Protein AF-0000000083340060 (afdb_homodimer)

Organism: NCBI:txid2580412

Nearest PDB structures (foldseek):
  1vl7-assembly1_B  TM=9.306E-01  e=4.855E-12  Nostoc sp. PCC 7120 = FACHB-418
  3tgv-assembly2_D  TM=9.053E-01  e=4.317E-11  Vibrio cholerae O395
  3gas-assembly1_B  TM=8.876E-01  e=1.058E-10  Helicobacter pylori NCTC 11639
  3swj-assembly1_A  TM=7.664E-01  e=1.481E-10  Campylobacter jejuni RM1221
  5bnc-assembly1_B  TM=7.905E-01  e=1.629E-07  Mycolicibacterium smegmatis MC2 155

Structure (mmCIF, N/CA/C/O backbone):
data_AF-0000000083340060-model_v1
#
loop_
_entity.id
_entity.type
_entity.pdbx_description
1 polymer 'HugZ family protein'
#
loop_
_atom_site.group_PDB
_atom_site.id
_atom_site.type_symbol
_atom_site.label_atom_id
_atom_site.label_alt_id
_atom_site.label_comp_id
_atom_site.label_asym_id
_atom_site.label_entity_id
_atom_site.label_seq_id
_atom_site.pdbx_PDB_ins_code
_atom_site.Cartn_x
_atom_site.Cartn_y
_atom_site.Cartn_z
_atom_site.occupancy
_atom_site.B_iso_or_equiv
_atom_site.auth_seq_id
_atom_site.auth_comp_id
_atom_site.auth_asym_id
_atom_site.auth_atom_id
_atom_site.pdbx_PDB_model_num
ATOM 1 N N . MET A 1 1 ? 29.219 -4.719 14.234 1 31.02 1 MET A N 1
ATOM 2 C CA . MET A 1 1 ? 28.25 -3.66 13.953 1 31.02 1 MET A CA 1
ATOM 3 C C . MET A 1 1 ? 27.188 -3.594 15.039 1 31.02 1 MET A C 1
ATOM 5 O O . MET A 1 1 ? 26.547 -4.602 15.352 1 31.02 1 MET A O 1
ATOM 9 N N . SER A 1 2 ? 27.156 -2.951 16 1 42.16 2 SER A N 1
ATOM 10 C CA . SER A 1 2 ? 26.359 -2.951 17.234 1 42.16 2 SER A CA 1
ATOM 11 C C . SER A 1 2 ? 24.859 -3.096 16.922 1 42.16 2 SER A C 1
ATOM 13 O O . SER A 1 2 ? 24.359 -2.445 16 1 42.16 2 SER A O 1
ATOM 15 N N . GLU A 1 3 ? 24.25 -4.258 16.984 1 55.75 3 GLU A N 1
ATOM 16 C CA . GLU A 1 3 ? 22.859 -4.586 16.656 1 55.75 3 GLU A CA 1
ATOM 17 C C . GLU A 1 3 ? 21.906 -3.535 17.203 1 55.75 3 GLU A C 1
ATOM 19 O O . GLU A 1 3 ? 21.781 -3.381 18.422 1 55.75 3 GLU A O 1
ATOM 24 N N . THR A 1 4 ? 21.641 -2.348 16.547 1 71.19 4 THR A N 1
ATOM 25 C CA . THR A 1 4 ? 20.703 -1.292 16.922 1 71.19 4 THR A CA 1
ATOM 26 C C . THR A 1 4 ? 19.391 -1.883 17.391 1 71.19 4 THR A C 1
ATOM 28 O O . THR A 1 4 ? 18.875 -2.826 16.797 1 71.19 4 THR A O 1
ATOM 31 N N . ALA A 1 5 ? 19.047 -1.512 18.641 1 88.81 5 ALA A N 1
ATOM 32 C CA . ALA A 1 5 ? 17.75 -1.896 19.203 1 88.81 5 ALA A CA 1
ATOM 33 C C . ALA A 1 5 ? 16.641 -1.743 18.172 1 88.81 5 ALA A C 1
ATOM 35 O O . ALA A 1 5 ? 16.625 -0.786 17.406 1 88.81 5 ALA A O 1
ATOM 36 N N . PRO A 1 6 ? 15.867 -2.812 18.047 1 94.06 6 PRO A N 1
ATOM 37 C CA . PRO A 1 6 ? 14.773 -2.754 17.078 1 94.06 6 PRO A CA 1
ATOM 38 C C . PRO A 1 6 ? 14.016 -1.428 17.125 1 94.06 6 PRO A C 1
ATOM 40 O O . PRO A 1 6 ? 13.594 -0.918 16.078 1 94.06 6 PRO A O 1
ATOM 43 N N . GLN A 1 7 ? 13.859 -0.895 18.25 1 95.69 7 GLN A N 1
ATOM 44 C CA . GLN A 1 7 ? 13.141 0.37 18.391 1 95.69 7 GLN A CA 1
ATOM 45 C C . GLN A 1 7 ? 13.859 1.493 17.656 1 95.69 7 GLN A C 1
ATOM 47 O O . GLN A 1 7 ? 13.227 2.301 16.969 1 95.69 7 GLN A O 1
ATOM 52 N N . GLN A 1 8 ? 15.117 1.583 17.797 1 96.12 8 GLN A N 1
ATOM 53 C CA . GLN A 1 8 ? 15.906 2.607 17.109 1 96.12 8 GLN A CA 1
ATOM 54 C C . GLN A 1 8 ? 15.859 2.426 15.602 1 96.12 8 GLN A C 1
ATOM 56 O O . GLN A 1 8 ? 15.727 3.398 14.859 1 96.12 8 GLN A O 1
ATOM 61 N N . SER A 1 9 ? 16.016 1.205 15.133 1 96.56 9 SER A N 1
ATOM 62 C CA . SER A 1 9 ? 15.938 0.922 13.703 1 96.56 9 SER A CA 1
ATOM 63 C C . SER A 1 9 ? 14.57 1.3 13.133 1 96.56 9 SER A C 1
ATOM 65 O O . SER A 1 9 ? 14.477 1.804 12.016 1 96.56 9 SER A O 1
ATOM 67 N N . CYS A 1 10 ? 13.562 1.071 13.93 1 97.5 10 CYS A N 1
ATOM 68 C CA . CYS A 1 10 ? 12.203 1.435 13.531 1 97.5 10 CYS A CA 1
ATOM 69 C C . CYS A 1 10 ? 12.062 2.945 13.398 1 97.5 10 CYS A C 1
ATOM 71 O O . CYS A 1 10 ? 11.531 3.436 12.398 1 97.5 10 CYS A O 1
ATOM 73 N N . ARG A 1 11 ? 12.586 3.658 14.312 1 97.12 11 ARG A N 1
ATOM 74 C CA . ARG A 1 11 ? 12.531 5.117 14.273 1 97.12 11 ARG A CA 1
ATOM 75 C C . ARG A 1 11 ? 13.344 5.668 13.109 1 97.12 11 ARG A C 1
ATOM 77 O O . ARG A 1 11 ? 12.961 6.668 12.492 1 97.12 11 ARG A O 1
ATOM 84 N N . GLU A 1 12 ? 14.422 5.039 12.836 1 97.5 12 GLU A N 1
ATOM 85 C CA . GLU A 1 12 ? 15.258 5.457 11.711 1 97.5 12 GLU A CA 1
ATOM 86 C C . GLU A 1 12 ? 14.539 5.25 10.383 1 97.5 12 GLU A C 1
ATOM 88 O O . GLU A 1 12 ? 14.719 6.027 9.445 1 97.5 12 GLU A O 1
ATOM 93 N N . LEU A 1 13 ? 13.75 4.188 10.32 1 98.06 13 LEU A N 1
ATOM 94 C CA . LEU A 1 13 ? 12.961 3.975 9.117 1 98.06 13 LEU A CA 1
ATOM 95 C C . LEU A 1 13 ? 12.016 5.145 8.875 1 98.06 13 LEU A C 1
ATOM 97 O O . LEU A 1 13 ? 11.914 5.648 7.75 1 98.06 13 LEU A O 1
ATOM 101 N N . ILE A 1 14 ? 11.328 5.609 9.898 1 98.44 14 ILE A N 1
ATOM 102 C CA . ILE A 1 14 ? 10.422 6.746 9.773 1 98.44 14 ILE A CA 1
ATOM 103 C C . ILE A 1 14 ? 11.211 7.992 9.375 1 98.44 14 ILE A C 1
ATOM 105 O O . ILE A 1 14 ? 10.812 8.711 8.453 1 98.44 14 ILE A O 1
ATOM 109 N N . ALA A 1 15 ? 12.328 8.188 10.023 1 97.38 15 ALA A N 1
ATOM 110 C CA . ALA A 1 15 ? 13.125 9.391 9.82 1 97.38 15 ALA A CA 1
ATOM 111 C C . ALA A 1 15 ? 13.711 9.43 8.406 1 97.38 15 ALA A C 1
ATOM 113 O O . ALA A 1 15 ? 13.883 10.508 7.832 1 97.38 15 ALA A O 1
ATOM 114 N N . ASN A 1 16 ? 13.945 8.258 7.852 1 97.06 16 ASN A N 1
ATOM 115 C CA . ASN A 1 16 ? 14.648 8.195 6.574 1 97.06 16 ASN A CA 1
ATOM 116 C C . ASN A 1 16 ? 13.68 8.055 5.406 1 97.06 16 ASN A C 1
ATOM 118 O O . ASN A 1 16 ? 14.094 8.086 4.246 1 97.06 16 ASN A O 1
ATOM 122 N N . SER A 1 17 ? 12.453 7.863 5.699 1 98 17 SER A N 1
ATOM 123 C CA . SER A 1 17 ? 11.438 7.762 4.656 1 98 17 SER A CA 1
ATOM 124 C C . SER A 1 17 ? 10.836 9.125 4.34 1 98 17 SER A C 1
ATOM 126 O O . SER A 1 17 ? 10.641 9.945 5.238 1 98 17 SER A O 1
ATOM 128 N N . LYS A 1 18 ? 10.508 9.312 3.031 1 98.38 18 LYS A N 1
ATOM 129 C CA . LYS A 1 18 ? 9.922 10.586 2.619 1 98.38 18 LYS A CA 1
ATOM 130 C C . LYS A 1 18 ? 8.5 10.391 2.094 1 98.38 18 LYS A C 1
ATOM 132 O O . LYS A 1 18 ? 7.754 11.359 1.93 1 98.38 18 LYS A O 1
ATOM 137 N N . THR A 1 19 ? 8.148 9.148 1.727 1 98.69 19 THR A N 1
ATOM 138 C CA . THR A 1 19 ? 6.809 8.836 1.245 1 98.69 19 THR A CA 1
ATOM 139 C C . THR A 1 19 ? 6.223 7.652 2.016 1 98.69 19 THR A C 1
ATOM 141 O O . THR A 1 19 ? 6.957 6.891 2.648 1 98.69 19 THR A O 1
ATOM 144 N N . LEU A 1 20 ? 4.953 7.598 2.117 1 98.75 20 LEU A N 1
ATOM 145 C CA . LEU A 1 20 ? 4.242 6.445 2.666 1 98.75 20 LEU A CA 1
ATOM 146 C C . LEU A 1 20 ? 3.203 5.93 1.679 1 98.75 20 LEU A C 1
ATOM 148 O O . LEU A 1 20 ? 2.721 6.68 0.826 1 98.75 20 LEU A O 1
ATOM 152 N N . MET A 1 21 ? 2.941 4.656 1.771 1 98.25 21 MET A N 1
ATOM 153 C CA . MET A 1 21 ? 1.889 4.023 0.981 1 98.25 21 MET A CA 1
ATOM 154 C C . MET A 1 21 ? 0.584 3.959 1.768 1 98.25 21 MET A C 1
ATOM 156 O O . MET A 1 21 ? 0.595 3.732 2.979 1 98.25 21 MET A O 1
ATOM 160 N N . LEU A 1 22 ? -0.52 4.121 1.066 1 98.19 22 LEU A N 1
ATOM 161 C CA . LEU A 1 22 ? -1.84 4.207 1.682 1 98.19 22 LEU A CA 1
ATOM 162 C C . LEU A 1 22 ? -2.768 3.133 1.126 1 98.19 22 LEU A C 1
ATOM 164 O O . LEU A 1 22 ? -2.797 2.895 -0.084 1 98.19 22 LEU A O 1
ATOM 168 N N . SER A 1 23 ? -3.43 2.486 2.035 1 98.75 23 SER A N 1
ATOM 169 C CA . SER A 1 23 ? -4.582 1.665 1.676 1 98.75 23 SER A CA 1
ATOM 170 C C . SER A 1 23 ? -5.887 2.34 2.076 1 98.75 23 SER A C 1
ATOM 172 O O . SER A 1 23 ? -6.109 2.629 3.254 1 98.75 23 SER A O 1
ATOM 174 N N . THR A 1 24 ? -6.734 2.58 1.126 1 98.38 24 THR A N 1
ATOM 175 C CA . THR A 1 24 ? -8.031 3.201 1.369 1 98.38 24 THR A CA 1
ATOM 176 C C . THR A 1 24 ? -9.141 2.434 0.656 1 98.38 24 THR A C 1
ATOM 178 O O . THR A 1 24 ? -8.867 1.568 -0.179 1 98.38 24 THR A O 1
ATOM 181 N N . LEU A 1 25 ? -10.383 2.711 1.068 1 97.06 25 LEU A N 1
ATOM 182 C CA . LEU A 1 25 ? -11.539 2.205 0.337 1 97.06 25 LEU A CA 1
ATOM 183 C C . LEU A 1 25 ? -12.156 3.301 -0.524 1 97.06 25 LEU A C 1
ATOM 185 O O . LEU A 1 25 ? -12.219 4.461 -0.111 1 97.06 25 LEU A O 1
ATOM 189 N N . GLN A 1 26 ? -12.578 2.85 -1.635 1 95.88 26 GLN A N 1
ATOM 190 C CA . GLN A 1 26 ? -13.227 3.797 -2.535 1 95.88 26 GLN A CA 1
ATOM 191 C C . GLN A 1 26 ? -14.375 4.52 -1.839 1 95.88 26 GLN A C 1
ATOM 193 O O . GLN A 1 26 ? -15.141 3.904 -1.088 1 95.88 26 GLN A O 1
ATOM 198 N N . SER A 1 27 ? -14.562 5.754 -2.221 1 95.38 27 SER A N 1
ATOM 199 C CA . SER A 1 27 ? -15.508 6.645 -1.55 1 95.38 27 SER A CA 1
ATOM 200 C C . SER A 1 27 ? -16.938 6.109 -1.633 1 95.38 27 SER A C 1
ATOM 202 O O . SER A 1 27 ? -17.719 6.281 -0.702 1 95.38 27 SER A O 1
ATOM 204 N N . SER A 1 28 ? -17.297 5.43 -2.682 1 90.75 28 SER A N 1
ATOM 205 C CA . SER A 1 28 ? -18.656 4.922 -2.861 1 90.75 28 SER A CA 1
ATOM 206 C C . SER A 1 28 ? -19.016 3.914 -1.775 1 90.75 28 SER A C 1
ATOM 208 O O . SER A 1 28 ? -20.188 3.783 -1.409 1 90.75 28 SER A O 1
ATOM 210 N N . PHE A 1 29 ? -18.094 3.256 -1.271 1 90.56 29 PHE A N 1
ATOM 211 C CA . PHE A 1 29 ? -18.328 2.305 -0.191 1 90.56 29 PHE A CA 1
ATOM 212 C C . PHE A 1 29 ? -18.875 3.014 1.048 1 90.56 29 PHE A C 1
ATOM 214 O O . PHE A 1 29 ? -19.875 2.604 1.615 1 90.56 29 PHE A O 1
ATOM 221 N N . TRP A 1 30 ? -18.266 4.082 1.418 1 88.88 30 TRP A N 1
ATOM 222 C CA . TRP A 1 30 ? -18.609 4.805 2.637 1 88.88 30 TRP A CA 1
ATOM 223 C C . TRP A 1 30 ? -19.938 5.547 2.473 1 88.88 30 TRP A C 1
ATOM 225 O O . TRP A 1 30 ? -20.703 5.691 3.434 1 88.88 30 TRP A O 1
ATOM 235 N N . ARG A 1 31 ? -20.25 5.98 1.32 1 84.75 31 ARG A N 1
ATOM 236 C CA . ARG A 1 31 ? -21.469 6.723 1.062 1 84.75 31 ARG A CA 1
ATOM 237 C C . ARG A 1 31 ? -22.688 5.793 1.036 1 84.75 31 ARG A C 1
ATOM 239 O O . ARG A 1 31 ? -23.766 6.164 1.483 1 84.75 31 ARG A O 1
ATOM 246 N N . GLN A 1 32 ? -22.562 4.629 0.537 1 79.25 32 GLN A N 1
ATOM 247 C CA . GLN A 1 32 ? -23.641 3.66 0.461 1 79.25 32 GLN A CA 1
ATOM 248 C C . GLN A 1 32 ? -23.938 3.055 1.831 1 79.25 32 GLN A C 1
ATOM 250 O O . GLN A 1 32 ? -25.094 2.795 2.166 1 79.25 32 GLN A O 1
ATOM 255 N N . SER A 1 33 ? -22.953 2.768 2.537 1 65.31 33 SER A N 1
ATOM 256 C CA . SER A 1 33 ? -23.125 2.186 3.863 1 65.31 33 SER A CA 1
ATOM 257 C C . SER A 1 33 ? -23.938 3.1 4.77 1 65.31 33 SER A C 1
ATOM 259 O O . SER A 1 33 ? -24.469 2.656 5.789 1 65.31 33 SER A O 1
ATOM 261 N N . LYS A 1 34 ? -24.031 4.461 4.547 1 59.66 34 LYS A N 1
ATOM 262 C CA . LYS A 1 34 ? -24.844 5.426 5.27 1 59.66 34 LYS A CA 1
ATOM 263 C C . LYS A 1 34 ? -26.328 5.117 5.105 1 59.66 34 LYS A C 1
ATOM 265 O O . LYS A 1 34 ? -27.141 5.426 5.984 1 59.66 34 LYS A O 1
ATOM 270 N N . VAL A 1 35 ? -26.688 4.758 4.016 1 58.16 35 VAL A N 1
ATOM 271 C CA . VAL A 1 35 ? -28.109 4.715 3.68 1 58.16 35 VAL A CA 1
ATOM 272 C C . VAL A 1 35 ? -28.625 3.283 3.809 1 58.16 35 VAL A C 1
ATOM 274 O O . VAL A 1 35 ? -29.672 3.047 4.418 1 58.16 35 VAL A O 1
ATOM 277 N N . ASN A 1 36 ? -28.234 2.404 2.736 1 54.69 36 ASN A N 1
ATOM 278 C CA . ASN A 1 36 ? -28.891 1.119 2.549 1 54.69 36 ASN A CA 1
ATOM 279 C C . ASN A 1 36 ? -28.094 -0.025 3.15 1 54.69 36 ASN A C 1
ATOM 281 O O . ASN A 1 36 ? -26.859 0.061 3.248 1 54.69 36 ASN A O 1
ATOM 285 N N . GLN A 1 37 ? -28.766 -0.776 3.947 1 52.22 37 GLN A N 1
ATOM 286 C CA . GLN A 1 37 ? -28.344 -2.057 4.508 1 52.22 37 GLN A CA 1
ATOM 287 C C . GLN A 1 37 ? -27.641 -2.908 3.457 1 52.22 37 GLN A C 1
ATOM 289 O O . GLN A 1 37 ? -27.25 -4.043 3.734 1 52.22 37 GLN A O 1
ATOM 294 N N . ALA A 1 38 ? -27.828 -2.535 2.133 1 53.91 38 ALA A N 1
ATOM 295 C CA . ALA A 1 38 ? -27.266 -3.557 1.255 1 53.91 38 ALA A CA 1
ATOM 296 C C . ALA A 1 38 ? -25.734 -3.561 1.324 1 53.91 38 ALA A C 1
ATOM 298 O O . ALA A 1 38 ? -25.125 -2.531 1.609 1 53.91 38 ALA A O 1
ATOM 299 N N . THR A 1 39 ? -25.109 -4.727 1.331 1 59.75 39 THR A N 1
ATOM 300 C CA . THR A 1 39 ? -23.719 -5.086 1.507 1 59.75 39 THR A CA 1
ATOM 301 C C . THR A 1 39 ? -22.844 -4.43 0.435 1 59.75 39 THR A C 1
ATOM 303 O O . THR A 1 39 ? -22.844 -4.863 -0.72 1 59.75 39 THR A O 1
ATOM 306 N N . ALA A 1 40 ? -22.484 -3.072 0.602 1 75.06 40 ALA A N 1
ATOM 307 C CA . ALA A 1 40 ? -21.531 -2.459 -0.317 1 75.06 40 ALA A CA 1
ATOM 308 C C . ALA A 1 40 ? -20.25 -3.279 -0.399 1 75.06 40 ALA A C 1
ATOM 310 O O . ALA A 1 40 ? -19.781 -3.826 0.606 1 75.06 40 ALA A O 1
ATOM 311 N N . VAL A 1 41 ? -19.875 -3.58 -1.622 1 82 41 VAL A N 1
ATOM 312 C CA . VAL A 1 41 ? -18.625 -4.305 -1.843 1 82 41 VAL A CA 1
ATOM 313 C C . VAL A 1 41 ? -17.453 -3.338 -1.77 1 82 41 VAL A C 1
ATOM 315 O O . VAL A 1 41 ? -17.391 -2.357 -2.516 1 82 41 VAL A O 1
ATOM 318 N N . PRO A 1 42 ? -16.578 -3.6 -0.878 1 90.75 42 PRO A N 1
ATOM 319 C CA . PRO A 1 42 ? -15.43 -2.699 -0.762 1 90.75 42 PRO A CA 1
ATOM 320 C C . PRO A 1 42 ? -14.508 -2.754 -1.979 1 90.75 42 PRO A C 1
ATOM 322 O O . PRO A 1 42 ? -14.219 -3.84 -2.49 1 90.75 42 PRO A O 1
ATOM 325 N N . VAL A 1 43 ? -14.102 -1.607 -2.445 1 95.06 43 VAL A N 1
ATOM 326 C CA . VAL A 1 43 ? -13.07 -1.484 -3.469 1 95.06 43 VAL A CA 1
ATOM 327 C C . VAL A 1 43 ? -11.82 -0.847 -2.865 1 95.06 43 VAL A C 1
ATOM 329 O O . VAL A 1 43 ? -11.852 0.31 -2.436 1 95.06 43 VAL A O 1
ATOM 332 N N . LEU A 1 44 ? -10.766 -1.604 -2.9 1 97.88 44 LEU A N 1
ATOM 333 C CA . LEU A 1 44 ? -9.508 -1.175 -2.301 1 97.88 44 LEU A CA 1
ATOM 334 C C . LEU A 1 44 ? -8.734 -0.274 -3.254 1 97.88 44 LEU A C 1
ATOM 336 O O . LEU A 1 44 ? -8.797 -0.451 -4.473 1 97.88 44 LEU A O 1
ATOM 340 N N . HIS A 1 45 ? -8.016 0.656 -2.664 1 98.25 45 HIS A N 1
ATOM 341 C CA . HIS A 1 45 ? -7.168 1.556 -3.436 1 98.25 45 HIS A CA 1
ATOM 342 C C . HIS A 1 45 ? -5.809 1.735 -2.77 1 98.25 45 HIS A C 1
ATOM 344 O O . HIS A 1 45 ? -5.73 2.131 -1.604 1 98.25 45 HIS A O 1
ATOM 350 N N . SER A 1 46 ? -4.75 1.417 -3.543 1 98.69 46 SER A N 1
ATOM 351 C CA . SER A 1 46 ? -3.375 1.607 -3.09 1 98.69 46 SER A CA 1
ATOM 352 C C . SER A 1 46 ? -2.744 2.836 -3.734 1 98.69 46 SER A C 1
ATOM 354 O O . SER A 1 46 ? -2.822 3.014 -4.953 1 98.69 46 SER A O 1
ATOM 356 N N . SER A 1 47 ? -2.131 3.619 -2.92 1 98.5 47 SER A N 1
ATOM 357 C CA . SER A 1 47 ? -1.504 4.844 -3.406 1 98.5 47 SER A CA 1
ATOM 358 C C . SER A 1 47 ? -0.254 5.184 -2.602 1 98.5 47 SER A C 1
ATOM 360 O O . SER A 1 47 ? 0.138 4.43 -1.707 1 98.5 47 SER A O 1
ATOM 362 N N . VAL A 1 48 ? 0.437 6.238 -3.027 1 98.56 48 VAL A N 1
ATOM 363 C CA . VAL A 1 48 ? 1.648 6.691 -2.354 1 98.56 48 VAL A CA 1
ATOM 364 C C . VAL A 1 48 ? 1.694 8.219 -2.344 1 98.56 48 VAL A C 1
ATOM 366 O O . VAL A 1 48 ? 1.229 8.867 -3.285 1 98.56 48 VAL A O 1
ATOM 369 N N . THR A 1 49 ? 2.174 8.789 -1.286 1 98.56 49 THR A N 1
ATOM 370 C CA . THR A 1 49 ? 2.293 10.234 -1.19 1 98.56 49 THR A CA 1
ATOM 371 C C . THR A 1 49 ? 3.439 10.625 -0.263 1 98.56 49 THR A C 1
ATOM 373 O O . THR A 1 49 ? 3.75 9.906 0.687 1 98.56 49 THR A O 1
ATOM 376 N N . PRO A 1 50 ? 4.074 11.781 -0.527 1 98.75 50 PRO A N 1
ATOM 377 C CA . PRO A 1 50 ? 5.004 12.336 0.459 1 98.75 50 PRO A CA 1
ATOM 378 C C . PRO A 1 50 ? 4.34 12.609 1.806 1 98.75 50 PRO A C 1
ATOM 380 O O . PRO A 1 50 ? 3.123 12.805 1.87 1 98.75 50 PRO A O 1
ATOM 383 N N . PHE A 1 51 ? 5.199 12.602 2.859 1 98.88 51 PHE A N 1
ATOM 384 C CA . PHE A 1 51 ? 4.66 12.914 4.176 1 98.88 51 PHE A CA 1
ATOM 385 C C . PHE A 1 51 ? 5.68 13.672 5.012 1 98.88 51 PHE A C 1
ATOM 387 O O . PHE A 1 51 ? 6.867 13.703 4.68 1 98.88 51 PHE A O 1
ATOM 394 N N . ILE A 1 52 ? 5.137 14.297 6.062 1 98.5 52 ILE A N 1
ATOM 395 C CA . ILE A 1 52 ? 5.922 14.812 7.176 1 98.5 52 ILE A CA 1
ATOM 396 C C . ILE A 1 52 ? 5.5 14.117 8.469 1 98.5 52 ILE A C 1
ATOM 398 O O . ILE A 1 52 ? 4.312 13.891 8.703 1 98.5 52 ILE A O 1
ATOM 402 N N . TYR A 1 53 ? 6.508 13.719 9.195 1 98.5 53 TYR A N 1
ATOM 403 C CA . TYR A 1 53 ? 6.242 13.25 10.555 1 98.5 53 TYR A CA 1
ATOM 404 C C . TYR A 1 53 ? 6.629 14.312 11.578 1 98.5 53 TYR A C 1
ATOM 406 O O . TYR A 1 53 ? 7.805 14.672 11.688 1 98.5 53 TYR A O 1
ATOM 414 N N . ARG A 1 54 ? 5.578 14.805 12.227 1 96.38 54 ARG A N 1
ATOM 415 C CA . ARG A 1 54 ? 5.762 15.867 13.211 1 96.38 54 ARG A CA 1
ATOM 416 C C . ARG A 1 54 ? 4.715 15.789 14.312 1 96.38 54 ARG A C 1
ATOM 418 O O . ARG A 1 54 ? 3.551 15.469 14.047 1 96.38 54 ARG A O 1
ATOM 425 N N . ASP A 1 55 ? 5.145 16.031 15.57 1 94.88 55 ASP A N 1
ATOM 426 C CA . ASP A 1 55 ? 4.242 16.062 16.719 1 94.88 55 ASP A CA 1
ATOM 427 C C . ASP A 1 55 ? 3.482 14.75 16.859 1 94.88 55 ASP A C 1
ATOM 429 O O . ASP A 1 55 ? 2.262 14.75 17.031 1 94.88 55 ASP A O 1
ATOM 433 N N . ASN A 1 56 ? 4.176 13.664 16.578 1 96.25 56 ASN A N 1
ATOM 434 C CA . ASN A 1 56 ? 3.686 12.305 16.766 1 96.25 56 ASN A CA 1
ATOM 435 C C . ASN A 1 56 ? 2.551 11.977 15.805 1 96.25 56 ASN A C 1
ATOM 437 O O . ASN A 1 56 ? 1.639 11.219 16.141 1 96.25 56 ASN A O 1
ATOM 441 N N . ALA A 1 57 ? 2.596 12.586 14.672 1 98.31 57 ALA A N 1
ATOM 442 C CA . ALA A 1 57 ? 1.597 12.305 13.648 1 98.31 57 ALA A CA 1
ATOM 443 C C . ALA A 1 57 ? 2.205 12.391 12.25 1 98.31 57 ALA A C 1
ATOM 445 O O . ALA A 1 57 ? 3.217 13.062 12.047 1 98.31 57 ALA A O 1
ATOM 446 N N . PHE A 1 58 ? 1.619 11.695 11.359 1 98.88 58 PHE A N 1
ATOM 447 C CA . PHE A 1 58 ? 1.952 11.812 9.945 1 98.88 58 PHE A CA 1
ATOM 448 C C . PHE A 1 58 ? 1.045 12.82 9.25 1 98.88 58 PHE A C 1
ATOM 450 O O . PHE A 1 58 ? -0.17 12.82 9.461 1 98.88 58 PHE A O 1
ATOM 457 N N . PHE A 1 59 ? 1.644 13.703 8.453 1 98.94 59 PHE A N 1
ATOM 458 C CA . PHE A 1 59 ? 0.881 14.664 7.668 1 98.94 59 PHE A CA 1
ATOM 459 C C . PHE A 1 59 ? 1.107 14.445 6.18 1 98.94 59 PHE A C 1
ATOM 461 O O . PHE A 1 59 ? 2.244 14.25 5.738 1 98.94 59 PHE A O 1
ATOM 468 N N . ILE A 1 60 ? 0.017 14.422 5.461 1 98.94 60 ILE A N 1
ATOM 469 C CA . ILE A 1 60 ? 0.105 14.305 4.008 1 98.94 60 ILE A CA 1
ATOM 470 C C . ILE A 1 60 ? -0.605 15.484 3.352 1 98.94 60 ILE A C 1
ATOM 472 O O . ILE A 1 60 ? -1.58 16.016 3.893 1 98.94 60 ILE A O 1
ATOM 476 N N . PHE A 1 61 ? -0.092 15.922 2.242 1 98.88 61 PHE A N 1
ATOM 477 C CA . PHE A 1 61 ? -0.593 17.031 1.451 1 98.88 61 PHE A CA 1
ATOM 478 C C . PHE A 1 61 ? -0.915 16.594 0.03 1 98.88 61 PHE A C 1
ATOM 480 O O . PHE A 1 61 ? -0.016 16.469 -0.806 1 98.88 61 PHE A O 1
ATOM 487 N N . ILE A 1 62 ? -2.25 16.391 -0.248 1 98.62 62 ILE A N 1
ATOM 488 C CA . ILE A 1 62 ? -2.617 15.641 -1.443 1 98.62 62 ILE A CA 1
ATOM 489 C C . ILE A 1 62 ? -3.656 16.422 -2.246 1 98.62 62 ILE A C 1
ATOM 491 O O . ILE A 1 62 ? -4.426 17.203 -1.681 1 98.62 62 ILE A O 1
ATOM 495 N N . SER A 1 63 ? -3.707 16.172 -3.523 1 97.31 63 SER A N 1
ATOM 496 C CA . SER A 1 63 ? -4.527 16.891 -4.484 1 97.31 63 SER A CA 1
ATOM 497 C C . SER A 1 63 ? -6 16.516 -4.355 1 97.31 63 SER A C 1
ATOM 499 O O . SER A 1 63 ? -6.328 15.344 -4.148 1 97.31 63 SER A O 1
ATOM 501 N N . GLU A 1 64 ? -6.887 17.422 -4.609 1 96.88 64 GLU A N 1
ATOM 502 C CA . GLU A 1 64 ? -8.336 17.234 -4.652 1 96.88 64 GLU A CA 1
ATOM 503 C C . GLU A 1 64 ? -8.727 16.188 -5.695 1 96.88 64 GLU A C 1
ATOM 505 O O . GLU A 1 64 ? -9.672 15.43 -5.492 1 96.88 64 GLU A O 1
ATOM 510 N N . LEU A 1 65 ? -7.992 16.141 -6.719 1 94.19 65 LEU A N 1
ATOM 511 C CA . LEU A 1 65 ? -8.359 15.312 -7.867 1 94.19 65 LEU A CA 1
ATOM 512 C C . LEU A 1 65 ? -7.957 13.859 -7.645 1 94.19 65 LEU A C 1
ATOM 514 O O . LEU A 1 65 ? -8.398 12.969 -8.375 1 94.19 65 LEU A O 1
ATOM 518 N N . ALA A 1 66 ? -7.086 13.625 -6.738 1 96.12 66 ALA A N 1
ATOM 519 C CA . ALA A 1 66 ? -6.594 12.266 -6.512 1 96.12 66 ALA A CA 1
ATOM 520 C C . ALA A 1 66 ? -7.66 11.398 -5.852 1 96.12 66 ALA A C 1
ATOM 522 O O . ALA A 1 66 ? -8.383 11.859 -4.965 1 96.12 66 ALA A O 1
ATOM 523 N N . GLN A 1 67 ? -7.742 10.156 -6.188 1 96.75 67 GLN A N 1
ATOM 524 C CA . GLN A 1 67 ? -8.742 9.227 -5.668 1 96.75 67 GLN A CA 1
ATOM 525 C C . GLN A 1 67 ? -8.602 9.062 -4.156 1 96.75 67 GLN A C 1
ATOM 527 O O . GLN A 1 67 ? -9.602 8.953 -3.445 1 96.75 67 GLN A O 1
ATOM 532 N N . HIS A 1 68 ? -7.367 9.008 -3.65 1 98.38 68 HIS 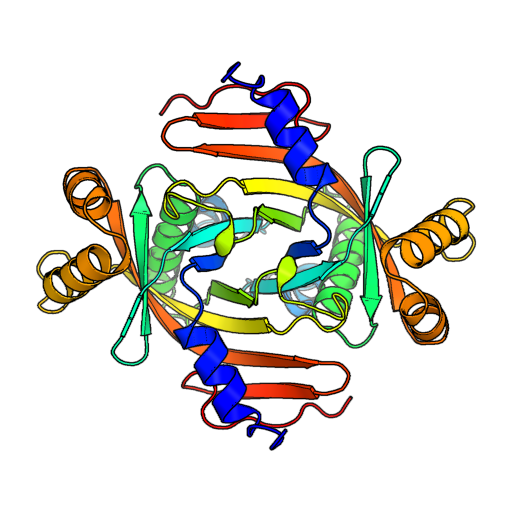A N 1
ATOM 533 C CA . HIS A 1 68 ? -7.195 8.812 -2.217 1 98.38 68 HIS A CA 1
ATOM 534 C C . HIS A 1 68 ? -7.77 9.984 -1.426 1 98.38 68 HIS A C 1
ATOM 536 O O . HIS A 1 68 ? -8.203 9.812 -0.284 1 98.38 68 HIS A O 1
ATOM 542 N N . THR A 1 69 ? -7.797 11.203 -2.01 1 98.56 69 THR A N 1
ATOM 543 C CA . THR A 1 69 ? -8.398 12.336 -1.32 1 98.56 69 THR A CA 1
ATOM 544 C C . THR A 1 69 ? -9.898 12.117 -1.135 1 98.56 69 THR A C 1
ATOM 546 O O . THR A 1 69 ? -10.422 12.258 -0.026 1 98.56 69 THR A O 1
ATOM 549 N N . ALA A 1 70 ? -10.578 11.742 -2.207 1 98.19 70 ALA A N 1
ATOM 550 C CA . ALA A 1 70 ? -12.008 11.453 -2.139 1 98.19 70 ALA A CA 1
ATOM 551 C C . ALA A 1 70 ? -12.297 10.336 -1.146 1 98.19 70 ALA A C 1
ATOM 553 O O . ALA A 1 70 ? -13.258 10.398 -0.383 1 98.19 70 ALA A O 1
ATOM 554 N N . ASN A 1 71 ? -11.492 9.336 -1.18 1 98.5 71 ASN A N 1
ATOM 555 C CA . ASN A 1 71 ? -11.656 8.195 -0.282 1 98.5 71 ASN A CA 1
ATOM 556 C C . ASN A 1 71 ? -11.539 8.617 1.181 1 98.5 71 ASN A C 1
ATOM 558 O O . ASN A 1 71 ? -12.375 8.234 2.006 1 98.5 71 ASN A O 1
ATOM 562 N N . LEU A 1 72 ? -10.516 9.383 1.5 1 98.69 72 LEU A N 1
ATOM 563 C CA . LEU A 1 72 ? -10.266 9.812 2.871 1 98.69 72 LEU A CA 1
ATOM 564 C C . LEU A 1 72 ? -11.383 10.727 3.363 1 98.69 72 LEU A C 1
ATOM 566 O O . LEU A 1 72 ? -11.852 10.586 4.496 1 98.69 72 LEU A O 1
ATOM 570 N N . GLN A 1 73 ? -11.789 11.617 2.525 1 98.31 73 GLN A N 1
ATOM 571 C CA . GLN A 1 73 ? -12.867 12.531 2.906 1 98.31 73 GLN A CA 1
ATOM 572 C C . GLN A 1 73 ? -14.156 11.766 3.191 1 98.31 73 GLN A C 1
ATOM 574 O O . GLN A 1 73 ? -14.844 12.047 4.176 1 98.31 73 GLN A O 1
ATOM 579 N N . ALA A 1 74 ? -14.469 10.828 2.338 1 96.88 74 ALA A N 1
ATOM 580 C CA . ALA A 1 74 ? -15.672 10.023 2.541 1 96.88 74 ALA A CA 1
ATOM 581 C C . ALA A 1 74 ? -15.586 9.234 3.842 1 96.88 74 ALA A C 1
ATOM 583 O O . ALA A 1 74 ? -16.578 9.094 4.555 1 96.88 74 ALA A O 1
ATOM 584 N N . LEU A 1 75 ? -14.453 8.711 4.133 1 96.5 75 LEU A N 1
ATOM 585 C CA . LEU A 1 75 ? -14.25 7.973 5.375 1 96.5 75 LEU A CA 1
ATOM 586 C C . LEU A 1 75 ? -14.445 8.883 6.586 1 96.5 75 LEU A C 1
ATOM 588 O O . LEU A 1 75 ? -15.094 8.492 7.559 1 96.5 75 LEU A O 1
ATOM 592 N N . ILE A 1 76 ? -13.828 10.047 6.547 1 96.62 76 ILE A N 1
ATOM 593 C CA . ILE A 1 76 ? -13.945 11.008 7.641 1 96.62 76 ILE A CA 1
ATOM 594 C C . ILE A 1 76 ? -15.414 11.336 7.883 1 96.62 76 ILE A C 1
ATOM 596 O O . ILE A 1 76 ? -15.867 11.375 9.031 1 96.62 76 ILE A O 1
ATOM 600 N N . GLU A 1 77 ? -16.125 11.57 6.824 1 94.62 77 GLU A N 1
ATOM 601 C CA . GLU A 1 77 ? -17.547 11.852 6.934 1 94.62 77 GLU A CA 1
ATOM 602 C C . GLU A 1 77 ? -18.297 10.672 7.547 1 94.62 77 GLU A C 1
ATOM 604 O O . GLU A 1 77 ? -19.156 10.859 8.398 1 94.62 77 GLU A O 1
ATOM 609 N N . TYR A 1 78 ? -18.016 9.516 7.082 1 92.44 78 TYR A N 1
ATOM 610 C CA . TYR A 1 78 ? -18.641 8.312 7.613 1 92.44 78 TYR A CA 1
ATOM 611 C C . TYR A 1 78 ? -18.406 8.195 9.117 1 92.44 78 TYR A C 1
ATOM 613 O O . TYR A 1 78 ? -19.344 7.941 9.875 1 92.44 78 TYR A O 1
ATOM 621 N N . ASN A 1 79 ? -17.172 8.344 9.523 1 93.44 79 ASN A N 1
ATOM 622 C CA . ASN A 1 79 ? -16.828 8.25 10.945 1 93.44 79 ASN A CA 1
ATOM 623 C C . ASN A 1 79 ? -17.594 9.289 11.766 1 93.44 79 ASN A C 1
ATOM 625 O O . ASN A 1 79 ? -18.016 9.008 12.891 1 93.44 79 ASN A O 1
ATOM 629 N N . ALA A 1 80 ? -17.672 10.469 11.25 1 92.19 80 ALA A N 1
ATOM 630 C CA . ALA A 1 80 ? -18.391 11.539 11.945 1 92.19 80 ALA A CA 1
ATOM 631 C C . ALA A 1 80 ? -19.859 11.188 12.109 1 92.19 80 ALA A C 1
ATOM 633 O O . ALA A 1 80 ? -20.469 11.5 13.141 1 92.19 80 ALA A O 1
ATOM 634 N N . LEU A 1 81 ? -20.453 10.547 11.164 1 89.06 81 LEU A N 1
ATOM 635 C CA . LEU A 1 81 ? -21.891 10.234 11.148 1 89.06 81 LEU A CA 1
ATOM 636 C C . LEU A 1 81 ? -22.188 9.031 12.039 1 89.06 81 LEU A C 1
ATOM 638 O O . LEU A 1 81 ? -23.266 8.953 12.633 1 89.06 81 LEU A O 1
ATOM 642 N N . HIS A 1 82 ? -21.344 8.031 12.117 1 84.69 82 HIS A N 1
ATOM 643 C CA . HIS A 1 82 ? -21.625 6.781 12.812 1 84.69 82 HIS A CA 1
ATOM 644 C C . HIS A 1 82 ? -21.016 6.781 14.211 1 84.69 82 HIS A C 1
ATOM 646 O O . HIS A 1 82 ? -21.312 5.898 15.023 1 84.69 82 HIS A O 1
ATOM 652 N N . GLN A 1 83 ? -20.344 7.73 14.594 1 76.94 83 GLN A N 1
ATOM 653 C CA . GLN A 1 83 ? -19.719 7.906 15.898 1 76.94 83 GLN A CA 1
ATOM 654 C C . GLN A 1 83 ? -19.219 6.574 16.453 1 76.94 83 GLN A C 1
ATOM 656 O O . GLN A 1 83 ? -19.422 6.27 17.625 1 76.94 83 GLN A O 1
ATOM 661 N N . GLN A 1 84 ? -18.656 5.73 15.617 1 70.56 84 GLN A N 1
ATOM 662 C CA . GLN A 1 84 ? -18.109 4.453 16.062 1 70.56 84 GLN A CA 1
ATOM 663 C C . GLN A 1 84 ? -16.875 4.656 16.938 1 70.56 84 GLN A C 1
ATOM 665 O O . GLN A 1 84 ? -16.094 5.582 16.703 1 70.56 84 GLN A O 1
ATOM 670 N N . GLU A 1 85 ? -16.844 3.916 18.078 1 75.12 85 GLU A N 1
ATOM 671 C CA . GLU A 1 85 ? -15.664 3.848 18.953 1 75.12 85 GLU A CA 1
ATOM 672 C C . GLU A 1 85 ? -15.117 2.426 19.031 1 75.12 85 GLU A C 1
ATOM 674 O O . GLU A 1 85 ? -15.766 1.534 19.578 1 75.12 85 GLU A O 1
ATOM 679 N N . PRO A 1 86 ? -13.977 2.168 18.281 1 81.62 86 PRO A N 1
ATOM 680 C CA . PRO A 1 86 ? -13.062 3.131 17.672 1 81.62 86 PRO A CA 1
ATOM 681 C C . PRO A 1 86 ? -13.43 3.461 16.219 1 81.62 86 PRO A C 1
ATOM 683 O O . PRO A 1 86 ? -14.125 2.678 15.562 1 81.62 86 PRO A O 1
ATOM 686 N N . ALA A 1 87 ? -12.969 4.594 15.758 1 90.38 87 ALA A N 1
ATOM 687 C CA . ALA A 1 87 ? -13.18 5.012 14.375 1 90.38 87 ALA A CA 1
ATOM 688 C C . ALA A 1 87 ? -12.586 4.008 13.398 1 90.38 87 ALA A C 1
ATOM 690 O O . ALA A 1 87 ? -11.656 3.268 13.742 1 90.38 87 ALA A O 1
ATOM 691 N N . VAL A 1 88 ? -13.219 3.959 12.227 1 93.75 88 VAL A N 1
ATOM 692 C CA . VAL A 1 88 ? -12.602 3.195 11.148 1 93.75 88 VAL A CA 1
ATOM 693 C C . VAL A 1 88 ? -11.266 3.832 10.758 1 93.75 88 VAL A C 1
ATOM 695 O O . VAL A 1 88 ? -11.18 5.051 10.594 1 93.75 88 VAL A O 1
ATOM 698 N N . LEU A 1 89 ? -10.289 2.945 10.609 1 96.88 89 LEU A N 1
ATOM 699 C CA . LEU A 1 89 ? -8.93 3.41 10.391 1 96.88 89 LEU A CA 1
ATOM 700 C C . LEU A 1 89 ? -8.492 3.176 8.945 1 96.88 89 LEU A C 1
ATOM 702 O O . LEU A 1 89 ? -9.133 2.406 8.219 1 96.88 89 LEU A O 1
ATOM 706 N N . ILE A 1 90 ? -7.473 3.898 8.531 1 98.25 90 ILE A N 1
ATOM 707 C CA . ILE A 1 90 ? -6.738 3.57 7.309 1 98.25 90 ILE A CA 1
ATOM 708 C C . ILE A 1 90 ? -5.434 2.863 7.668 1 98.25 90 ILE A C 1
ATOM 710 O O . ILE A 1 90 ? -5.02 2.857 8.828 1 98.25 90 ILE A O 1
ATOM 714 N N . SER A 1 91 ? -4.902 2.201 6.676 1 98.81 91 SER A N 1
ATOM 715 C CA . SER A 1 91 ? -3.605 1.557 6.855 1 98.81 91 SER A CA 1
ATOM 716 C C . SER A 1 91 ? -2.525 2.25 6.031 1 98.81 91 SER A C 1
ATOM 718 O O . SER A 1 91 ? -2.756 2.617 4.879 1 98.81 91 SER A O 1
ATOM 720 N N . ILE A 1 92 ? -1.342 2.469 6.629 1 98.88 92 ILE A N 1
ATOM 721 C CA . ILE A 1 92 ? -0.208 3.021 5.898 1 98.88 92 ILE A CA 1
ATOM 722 C C . ILE A 1 92 ? 1.009 2.115 6.066 1 98.88 92 ILE A C 1
ATOM 724 O O . ILE A 1 92 ? 1.093 1.354 7.031 1 98.88 92 ILE A O 1
ATOM 728 N N . LEU A 1 93 ? 1.919 2.174 5.109 1 98.88 93 LEU A N 1
ATOM 729 C CA . LEU A 1 93 ? 3.111 1.333 5.066 1 98.88 93 LEU A CA 1
ATOM 730 C C . LEU A 1 93 ? 4.344 2.16 4.719 1 98.88 93 LEU A C 1
ATOM 732 O O . LEU A 1 93 ? 4.312 2.977 3.797 1 98.88 93 LEU A O 1
ATOM 736 N N . LEU A 1 94 ? 5.355 2.047 5.531 1 98.69 94 LEU A N 1
ATOM 737 C CA . LEU A 1 94 ? 6.703 2.508 5.215 1 98.69 94 LEU A CA 1
ATOM 738 C C . LEU A 1 94 ? 7.641 1.329 4.98 1 98.69 94 LEU A C 1
ATOM 740 O O . LEU A 1 94 ? 7.586 0.333 5.703 1 98.69 94 LEU A O 1
ATOM 744 N N . SER A 1 95 ? 8.414 1.406 3.996 1 97.69 95 SER A N 1
ATOM 745 C CA . SER A 1 95 ? 9.422 0.388 3.715 1 97.69 95 SER A CA 1
ATOM 746 C C . SER A 1 95 ? 10.688 1.01 3.133 1 97.69 95 SER A C 1
ATOM 748 O O . SER A 1 95 ? 10.625 2.02 2.43 1 97.69 95 SER A O 1
ATOM 750 N N . CYS A 1 96 ? 11.789 0.466 3.408 1 95.75 96 CYS A N 1
ATOM 751 C CA . CYS A 1 96 ? 13.031 0.931 2.795 1 95.75 96 CYS A CA 1
ATOM 752 C C . CYS A 1 96 ? 13.031 0.658 1.295 1 95.75 96 CYS A C 1
ATOM 754 O O . CYS A 1 96 ? 12.25 -0.165 0.81 1 95.75 96 CYS A O 1
ATOM 756 N N . ASP A 1 97 ? 13.906 1.368 0.569 1 96.69 97 ASP A N 1
ATOM 757 C CA . ASP A 1 97 ? 14.031 1.164 -0.871 1 96.69 97 ASP A CA 1
ATOM 758 C C . ASP A 1 97 ? 14.484 -0.259 -1.187 1 96.69 97 ASP A C 1
ATOM 760 O O . ASP A 1 97 ? 15.258 -0.8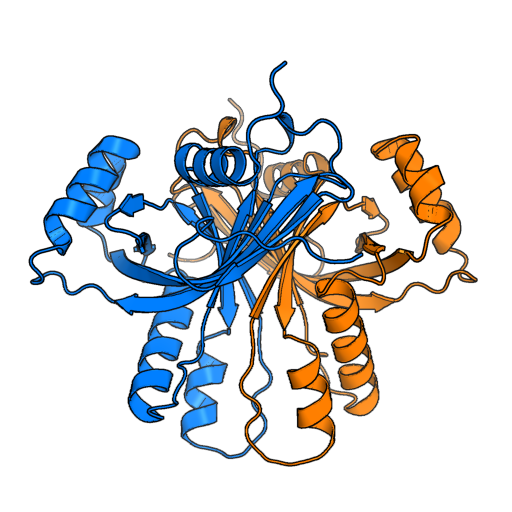49 -0.432 1 96.69 97 ASP A O 1
ATOM 764 N N . GLU A 1 98 ? 14 -0.764 -2.352 1 96.44 98 GLU A N 1
ATOM 765 C CA . GLU A 1 98 ? 14.445 -2.08 -2.799 1 96.44 98 GLU A CA 1
ATOM 766 C C . GLU A 1 98 ? 15.961 -2.133 -2.938 1 96.44 98 GLU A C 1
ATOM 768 O O . GLU A 1 98 ? 16.594 -3.119 -2.553 1 96.44 98 GLU A O 1
ATOM 773 N N . ALA A 1 99 ? 16.516 -1.087 -3.473 1 95.19 99 ALA A N 1
ATOM 774 C CA . ALA A 1 99 ? 17.953 -1.042 -3.756 1 95.19 99 ALA A CA 1
ATOM 775 C C . ALA A 1 99 ? 18.766 -1.132 -2.471 1 95.19 99 ALA A C 1
ATOM 777 O O . ALA A 1 99 ? 19.938 -1.521 -2.498 1 95.19 99 ALA A O 1
ATOM 778 N N . GLU A 1 100 ? 18.172 -0.797 -1.331 1 94.19 100 GLU A N 1
ATOM 779 C CA . GLU A 1 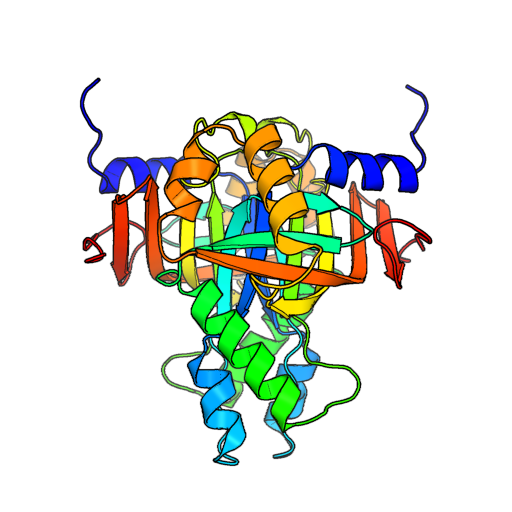100 ? 18.844 -0.82 -0.043 1 94.19 100 GLU A CA 1
ATOM 780 C C . GLU A 1 100 ? 18.562 -2.117 0.709 1 94.19 100 GLU A C 1
ATOM 782 O O . GLU A 1 100 ? 18.953 -2.264 1.871 1 94.19 100 GLU A O 1
ATOM 787 N N . THR A 1 101 ? 17.922 -3.012 0.088 1 95 101 THR A N 1
ATOM 788 C CA . THR A 1 101 ? 17.484 -4.242 0.747 1 95 101 THR A CA 1
ATOM 789 C C . THR A 1 101 ? 18.281 -5.438 0.228 1 95 101 THR A C 1
ATOM 791 O O . THR A 1 101 ? 18.25 -5.742 -0.967 1 95 101 THR A O 1
ATOM 794 N N . THR A 1 102 ? 18.984 -6.098 1.105 1 92.5 102 THR A N 1
ATOM 795 C CA . THR A 1 102 ? 19.781 -7.262 0.738 1 92.5 102 THR A CA 1
ATOM 796 C C . THR A 1 102 ? 18.891 -8.477 0.505 1 92.5 102 THR A C 1
ATOM 798 O O . THR A 1 102 ? 19.078 -9.211 -0.469 1 92.5 102 THR A O 1
ATOM 801 N N . GLN A 1 103 ? 17.953 -8.719 1.443 1 95.19 103 GLN A N 1
ATOM 802 C CA . GLN A 1 103 ? 17 -9.812 1.343 1 95.19 103 GLN A CA 1
ATOM 803 C C . GLN A 1 103 ? 15.578 -9.297 1.229 1 95.19 103 GLN A C 1
ATOM 805 O O . GLN A 1 103 ? 14.945 -8.969 2.238 1 95.19 103 GLN A O 1
ATOM 810 N N . LEU A 1 104 ? 15.047 -9.352 0.044 1 97.5 104 LEU A N 1
ATOM 811 C CA . LEU A 1 104 ? 13.773 -8.688 -0.251 1 97.5 104 LEU A CA 1
ATOM 812 C C . LEU A 1 104 ? 12.625 -9.383 0.461 1 97.5 104 LEU A C 1
ATOM 814 O O . LEU A 1 104 ? 11.617 -8.75 0.792 1 97.5 104 LEU A O 1
ATOM 818 N N . PHE A 1 105 ? 12.719 -10.688 0.761 1 97.38 105 PHE A N 1
ATOM 819 C CA . PHE A 1 105 ? 11.688 -11.383 1.52 1 97.38 105 PHE A CA 1
ATOM 820 C C . PHE A 1 105 ? 11.688 -10.93 2.975 1 97.38 105 PHE A C 1
ATOM 822 O O . PHE A 1 105 ? 10.75 -11.227 3.723 1 97.38 105 PHE A O 1
ATOM 829 N N . ALA A 1 106 ? 12.688 -10.273 3.352 1 95.38 106 ALA A N 1
ATOM 830 C CA . ALA A 1 106 ? 12.828 -9.773 4.715 1 95.38 106 ALA A CA 1
ATOM 831 C C . ALA A 1 106 ? 12.922 -8.25 4.734 1 95.38 106 ALA A C 1
ATOM 833 O O . ALA A 1 106 ? 13.523 -7.672 5.645 1 95.38 106 ALA A O 1
ATOM 834 N N . ARG A 1 107 ? 12.391 -7.602 3.742 1 97 107 ARG A N 1
ATOM 835 C CA . ARG A 1 107 ? 12.469 -6.152 3.592 1 97 107 ARG A CA 1
ATOM 836 C C . ARG A 1 107 ? 11.922 -5.441 4.824 1 97 107 ARG A C 1
ATOM 838 O O . ARG A 1 107 ? 10.828 -5.754 5.293 1 97 107 ARG A O 1
ATOM 845 N N . GLN A 1 108 ? 12.742 -4.523 5.375 1 97.69 108 GLN A N 1
ATOM 846 C CA . GLN A 1 108 ? 12.312 -3.736 6.523 1 97.69 108 GLN A CA 1
ATOM 847 C C . GLN A 1 108 ? 11.062 -2.93 6.199 1 97.69 108 GLN A C 1
ATOM 849 O O . GLN A 1 108 ? 11 -2.248 5.176 1 97.69 108 GLN A O 1
ATOM 854 N N . ARG A 1 109 ? 10.094 -3 7.117 1 98.25 109 ARG A N 1
ATOM 855 C CA . ARG A 1 109 ? 8.828 -2.322 6.832 1 98.25 109 ARG A CA 1
ATOM 856 C C . ARG A 1 109 ? 8.055 -2.053 8.109 1 98.25 109 ARG A C 1
ATOM 858 O O . ARG A 1 109 ? 8.211 -2.768 9.102 1 98.25 109 ARG A O 1
ATOM 865 N N . LEU A 1 110 ? 7.246 -1.077 8.039 1 98.69 110 LEU A N 1
ATOM 866 C CA . LEU A 1 110 ? 6.379 -0.629 9.117 1 98.69 110 LEU A CA 1
ATOM 867 C C . LEU A 1 110 ? 4.949 -0.423 8.625 1 98.69 110 LEU A C 1
ATOM 869 O O . LEU A 1 110 ? 4.688 0.491 7.836 1 98.69 110 LEU A O 1
ATOM 873 N N . SER A 1 111 ? 4.055 -1.318 9.023 1 98.62 111 SER A N 1
ATOM 874 C CA . SER A 1 111 ? 2.629 -1.216 8.727 1 98.62 111 SER A CA 1
ATOM 875 C C . SER A 1 111 ? 1.854 -0.653 9.914 1 98.62 111 SER A C 1
ATOM 877 O O . SER A 1 111 ? 2.018 -1.117 11.039 1 98.62 111 SER A O 1
ATOM 879 N N . MET A 1 112 ? 0.959 0.312 9.648 1 98.69 112 MET A N 1
ATOM 880 C CA . MET A 1 112 ? 0.305 0.985 10.766 1 98.69 112 MET A CA 1
ATOM 881 C C . MET A 1 112 ? -1.174 1.215 10.477 1 98.69 112 MET A C 1
ATOM 883 O O . MET A 1 112 ? -1.559 1.429 9.328 1 98.69 112 MET A O 1
ATOM 887 N N . GLN A 1 113 ? -1.92 1.201 11.539 1 98.38 113 GLN A N 1
ATOM 888 C CA . GLN A 1 113 ? -3.311 1.646 11.547 1 98.38 113 GLN A CA 1
ATOM 889 C C . GLN A 1 113 ? -3.43 3.074 12.07 1 98.38 113 GLN A C 1
ATOM 891 O O . GLN A 1 113 ? -2.92 3.393 13.141 1 98.38 113 GLN A O 1
ATOM 896 N N . CYS A 1 114 ? -4.145 3.883 11.258 1 98.56 114 CYS A N 1
ATOM 897 C CA . CYS A 1 114 ? -4.16 5.293 11.633 1 98.56 114 CYS A CA 1
ATOM 898 C C . CYS A 1 114 ? -5.57 5.859 11.562 1 98.56 114 CYS A C 1
ATOM 900 O O . CYS A 1 114 ? -6.332 5.531 10.648 1 98.56 114 CYS A O 1
ATOM 902 N N . GLU A 1 115 ? -5.859 6.691 12.5 1 97.56 115 GLU A N 1
ATOM 903 C CA . GLU A 1 115 ? -7 7.594 12.359 1 97.56 115 GLU A CA 1
ATOM 904 C C . GLU A 1 115 ? -6.672 8.758 11.43 1 97.56 115 GLU A C 1
ATOM 906 O O . GLU A 1 115 ? -5.547 9.266 11.445 1 97.56 115 GLU A O 1
ATOM 911 N N . VAL A 1 116 ? -7.684 9.172 10.711 1 98.25 116 VAL A N 1
ATOM 912 C CA . VAL A 1 116 ? -7.422 10.234 9.75 1 98.25 116 VAL A CA 1
ATOM 913 C C . VAL A 1 116 ? -8.336 11.422 10.031 1 98.25 116 VAL A C 1
ATOM 915 O O . VAL A 1 116 ? -9.508 11.242 10.383 1 98.25 116 VAL A O 1
ATOM 918 N N . GLY A 1 117 ? -7.828 12.602 9.898 1 98.12 117 GLY A N 1
ATOM 919 C CA . GLY A 1 117 ? -8.57 13.852 9.953 1 98.12 117 GLY A CA 1
ATOM 920 C C . GLY A 1 117 ? -8.07 14.891 8.969 1 98.12 117 GLY A C 1
ATOM 921 O O . GLY A 1 117 ? -6.883 14.922 8.641 1 98.12 117 GLY A O 1
ATOM 922 N N . LYS A 1 118 ? -8.977 15.688 8.562 1 98.5 118 LYS A N 1
ATOM 923 C CA . LYS A 1 118 ? -8.586 16.812 7.723 1 98.5 118 LYS A CA 1
ATOM 924 C C . LYS A 1 118 ? -8.102 17.984 8.578 1 98.5 118 LYS A C 1
ATOM 926 O O . LYS A 1 118 ? -8.703 18.297 9.602 1 98.5 118 LYS A O 1
ATOM 931 N N . VAL A 1 119 ? -7.023 18.641 8.148 1 98.44 119 VAL A N 1
ATOM 932 C CA . VAL A 1 119 ? -6.508 19.812 8.867 1 98.44 119 VAL A CA 1
ATOM 933 C C . VAL A 1 119 ? -7.086 21.094 8.266 1 98.44 119 VAL A C 1
ATOM 935 O O . VAL A 1 119 ? -6.863 21.375 7.086 1 98.44 119 VAL A O 1
ATOM 938 N N . ASP A 1 120 ? -7.73 21.828 9.078 1 97.62 120 ASP A N 1
ATOM 939 C CA . ASP A 1 120 ? -8.336 23.094 8.648 1 97.62 120 ASP A CA 1
ATOM 940 C C . ASP A 1 120 ? -7.266 24.125 8.328 1 97.62 120 ASP A C 1
ATOM 942 O O . ASP A 1 120 ? -6.293 24.281 9.078 1 97.62 120 ASP A O 1
ATOM 946 N N . SER A 1 121 ? -7.469 24.844 7.215 1 96.31 121 SER A N 1
ATOM 947 C CA . SER A 1 121 ? -6.496 25.828 6.777 1 96.31 121 SER A CA 1
ATOM 948 C C . SER A 1 121 ? -6.379 26.969 7.781 1 96.31 121 SER A C 1
ATOM 950 O O . SER A 1 121 ? -5.383 27.703 7.793 1 96.31 121 SER A O 1
ATOM 952 N N . GLN A 1 122 ? -7.363 27.125 8.664 1 96.94 122 GLN A N 1
ATOM 953 C CA . GLN A 1 122 ? -7.359 28.188 9.656 1 96.94 122 GLN A CA 1
ATOM 954 C C . GLN A 1 122 ? -6.754 27.719 10.969 1 96.94 122 GLN A C 1
ATOM 956 O O . GLN A 1 122 ? -6.551 28.516 11.891 1 96.94 122 GLN A O 1
ATOM 961 N N . SER A 1 123 ? -6.512 26.422 11.016 1 96.31 123 SER A N 1
ATOM 962 C CA . SER A 1 123 ? -5.926 25.891 12.242 1 96.31 123 SER A CA 1
ATOM 963 C C . SER A 1 123 ? -4.504 26.406 12.445 1 96.31 123 SER A C 1
ATOM 965 O O . SER A 1 123 ? -3.795 26.688 11.477 1 96.31 123 SER A O 1
ATOM 967 N N . LYS A 1 124 ? -4.031 26.5 13.695 1 96.69 124 LYS A N 1
ATOM 968 C CA . LYS A 1 124 ? -2.713 27 14.062 1 96.69 124 LYS A CA 1
ATOM 969 C C . LYS A 1 124 ? -1.61 26.094 13.531 1 96.69 124 LYS A C 1
ATOM 971 O O . LYS A 1 124 ? -0.474 26.531 13.336 1 96.69 124 LYS A O 1
ATOM 976 N N . ILE A 1 125 ? -1.921 24.828 13.242 1 97 125 ILE A N 1
ATOM 977 C CA . ILE A 1 125 ? -0.881 23.875 12.867 1 97 125 ILE A CA 1
ATOM 978 C C . ILE A 1 125 ? -0.707 23.875 11.352 1 97 125 ILE A C 1
ATOM 980 O O . ILE A 1 125 ? 0.28 23.344 10.836 1 97 125 ILE A O 1
ATOM 984 N N . TYR A 1 126 ? -1.645 24.391 10.633 1 97.69 126 TYR A N 1
ATOM 985 C CA . TYR A 1 126 ? -1.673 24.281 9.18 1 97.69 126 TYR A CA 1
ATOM 986 C C . TYR A 1 126 ? -0.418 24.891 8.555 1 97.69 126 TYR A C 1
ATOM 988 O O . TYR A 1 126 ? 0.332 24.188 7.859 1 97.69 126 TYR A O 1
ATOM 996 N N . GLN A 1 127 ? -0.111 26.125 8.844 1 97.25 127 GLN A N 1
ATOM 997 C CA . GLN A 1 127 ? 0.98 26.844 8.203 1 97.25 127 GLN A CA 1
ATOM 998 C C . GLN A 1 127 ? 2.334 26.266 8.602 1 97.25 127 GLN A C 1
ATOM 1000 O O . GLN A 1 127 ? 3.201 26.062 7.75 1 97.25 127 GLN A O 1
ATOM 1005 N N . PRO A 1 128 ? 2.543 25.984 9.875 1 97.81 128 PRO A N 1
ATOM 1006 C CA . PRO A 1 128 ? 3.82 25.375 10.258 1 97.81 128 PRO A CA 1
ATOM 1007 C C . PRO A 1 128 ? 4.078 24.047 9.539 1 97.81 128 PRO A C 1
ATOM 1009 O O . PRO A 1 128 ? 5.211 23.766 9.148 1 97.81 128 PRO A O 1
ATOM 1012 N N . ILE A 1 129 ? 3.105 23.219 9.375 1 98.12 129 ILE A N 1
ATOM 1013 C CA . ILE A 1 129 ? 3.273 21.922 8.719 1 98.12 129 ILE A CA 1
ATOM 1014 C C . ILE A 1 129 ? 3.605 22.141 7.242 1 98.12 129 ILE A C 1
ATOM 1016 O O . ILE A 1 129 ? 4.504 21.484 6.707 1 98.12 129 ILE A O 1
ATOM 1020 N N . LEU A 1 130 ? 2.932 23.047 6.602 1 97.81 130 LEU A N 1
ATOM 1021 C CA . LEU A 1 130 ? 3.217 23.297 5.195 1 97.81 130 LEU A CA 1
ATOM 1022 C C . LEU A 1 130 ? 4.621 23.875 5.02 1 97.81 130 LEU A C 1
ATOM 1024 O O . LEU A 1 130 ? 5.289 23.594 4.023 1 97.81 130 LEU A O 1
ATOM 1028 N N . ALA A 1 131 ? 5.012 24.719 5.957 1 97.69 131 ALA A N 1
ATOM 1029 C CA . ALA A 1 131 ? 6.379 25.219 5.926 1 97.69 131 ALA A CA 1
ATOM 1030 C C . ALA A 1 131 ? 7.387 24.078 5.977 1 97.69 131 ALA A C 1
ATOM 1032 O O . ALA A 1 131 ? 8.414 24.109 5.289 1 97.69 131 ALA A O 1
ATOM 1033 N N . GLN A 1 132 ? 7.113 23.094 6.781 1 98.19 132 GLN A N 1
ATOM 1034 C CA . GLN A 1 132 ? 7.992 21.922 6.855 1 98.19 132 GLN A CA 1
ATOM 1035 C C . GLN A 1 132 ? 7.984 21.156 5.543 1 98.19 132 GLN A C 1
ATOM 1037 O O . GLN A 1 132 ? 9.016 20.609 5.133 1 98.19 132 GLN A O 1
ATOM 1042 N N . PHE A 1 133 ? 6.801 21.016 4.918 1 98.62 133 PHE A N 1
ATOM 1043 C CA . PHE A 1 133 ? 6.746 20.391 3.596 1 98.62 133 PHE A CA 1
ATOM 1044 C C . PHE A 1 133 ? 7.676 21.125 2.625 1 98.62 133 PHE A C 1
ATOM 1046 O O . PHE A 1 133 ? 8.406 20.484 1.867 1 98.62 133 PHE A O 1
ATOM 1053 N N . THR A 1 134 ? 7.637 22.453 2.658 1 98.06 134 THR A N 1
ATOM 1054 C CA . THR A 1 134 ? 8.477 23.25 1.769 1 98.06 134 THR A CA 1
ATOM 1055 C C . THR A 1 134 ? 9.953 23.016 2.07 1 98.06 134 THR A C 1
ATOM 1057 O O . THR A 1 134 ? 10.766 22.875 1.152 1 98.06 134 THR A O 1
ATOM 1060 N N . GLU A 1 135 ? 10.281 22.984 3.293 1 97.69 135 GLU A N 1
ATOM 1061 C CA . GLU A 1 135 ? 11.664 22.75 3.707 1 97.69 135 GLU A CA 1
ATOM 1062 C C . GLU A 1 135 ? 12.164 21.391 3.229 1 97.69 135 GLU A C 1
ATOM 1064 O O . GLU A 1 135 ? 13.297 21.266 2.75 1 97.69 135 GLU A O 1
ATOM 1069 N N . GLU A 1 136 ? 11.305 20.391 3.324 1 97.5 136 GLU A N 1
ATOM 1070 C CA . GLU A 1 136 ? 11.703 19.016 3.055 1 97.5 136 GLU A CA 1
ATOM 1071 C C . GLU A 1 136 ? 11.68 18.719 1.558 1 97.5 136 GLU A C 1
ATOM 1073 O O . GLU A 1 136 ? 12.539 18 1.051 1 97.5 136 GLU A O 1
ATOM 1078 N N . PHE A 1 137 ? 10.719 19.25 0.836 1 98 137 PHE A N 1
ATOM 1079 C CA . PHE A 1 137 ? 10.5 18.781 -0.528 1 98 137 PHE A CA 1
ATOM 1080 C C . PHE A 1 137 ? 10.766 19.891 -1.531 1 98 137 PHE A C 1
ATOM 1082 O O . PHE A 1 137 ? 10.734 19.672 -2.742 1 98 137 PHE A O 1
ATOM 1089 N N . GLY A 1 138 ? 10.93 21.141 -1.056 1 97.12 138 GLY A N 1
ATOM 1090 C CA . GLY A 1 138 ? 11.414 22.219 -1.909 1 97.12 138 GLY A CA 1
ATOM 1091 C C . GLY A 1 138 ? 10.289 23.078 -2.48 1 97.12 138 GLY A C 1
ATOM 1092 O O . GLY A 1 138 ? 9.172 23.062 -1.964 1 97.12 138 GLY A O 1
ATOM 1093 N N . GLU A 1 139 ? 10.594 23.828 -3.502 1 95.44 139 GLU A N 1
ATOM 1094 C CA . GLU A 1 139 ? 9.773 24.891 -4.043 1 95.44 139 GLU A CA 1
ATOM 1095 C C . GLU A 1 139 ? 8.508 24.344 -4.699 1 95.44 139 GLU A C 1
ATOM 1097 O O . GLU A 1 139 ? 7.516 25.062 -4.844 1 95.44 139 GLU A O 1
ATOM 1102 N N . VAL A 1 140 ? 8.547 23.156 -5.031 1 96.19 140 VAL A N 1
ATOM 1103 C CA . VAL A 1 140 ? 7.371 22.562 -5.66 1 96.19 140 VAL A CA 1
ATOM 1104 C C . VAL A 1 140 ? 6.168 22.703 -4.73 1 96.19 140 VAL A C 1
ATOM 1106 O O . VAL A 1 140 ? 5.043 22.906 -5.188 1 96.19 140 VAL A O 1
ATOM 1109 N N . VAL A 1 141 ? 6.395 22.656 -3.453 1 97.31 141 VAL A N 1
ATOM 1110 C CA . VAL A 1 141 ? 5.32 22.734 -2.469 1 97.31 141 VAL A CA 1
ATOM 1111 C C . VAL A 1 141 ? 4.652 24.094 -2.541 1 97.31 141 VAL A C 1
ATOM 1113 O O . VAL A 1 141 ? 3.438 24.219 -2.355 1 97.31 141 VAL A O 1
ATOM 1116 N N . ASP A 1 142 ? 5.367 25.109 -2.836 1 96.06 142 ASP A N 1
ATOM 1117 C CA . ASP A 1 142 ? 4.805 26.453 -2.979 1 96.06 142 ASP A CA 1
ATOM 1118 C C . ASP A 1 142 ? 3.818 26.5 -4.145 1 96.06 142 ASP A C 1
ATOM 1120 O O . ASP A 1 142 ? 2.814 27.219 -4.078 1 96.06 142 ASP A O 1
ATOM 1124 N N . ILE A 1 143 ? 4.109 25.781 -5.148 1 96.69 143 ILE A N 1
ATOM 1125 C CA . ILE A 1 143 ? 3.199 25.688 -6.285 1 96.69 143 ILE A CA 1
ATOM 1126 C C . ILE A 1 143 ? 1.954 24.906 -5.891 1 96.69 143 ILE A C 1
ATOM 1128 O O . ILE A 1 143 ? 0.829 25.328 -6.16 1 96.69 143 ILE A O 1
ATOM 1132 N N . LEU A 1 144 ? 2.125 23.766 -5.199 1 96.81 144 LEU A N 1
ATOM 1133 C CA . LEU A 1 144 ? 1.014 22.906 -4.797 1 96.81 144 LEU A CA 1
ATOM 1134 C C . LEU A 1 144 ? 0.054 23.656 -3.879 1 96.81 144 LEU A C 1
ATOM 1136 O O . LEU A 1 144 ? -1.157 23.438 -3.926 1 96.81 144 LEU A O 1
ATOM 1140 N N . LYS A 1 145 ? 0.583 24.578 -3.066 1 95.75 145 LYS A N 1
ATOM 1141 C CA . LYS A 1 145 ? -0.221 25.391 -2.146 1 95.75 145 LYS A CA 1
ATOM 1142 C C . LYS A 1 145 ? -1.222 26.25 -2.904 1 95.75 145 LYS A C 1
ATOM 1144 O O . LYS A 1 145 ? -2.25 26.641 -2.352 1 95.75 145 LYS A O 1
ATOM 1149 N N . THR A 1 146 ? -0.859 26.562 -4.137 1 95.88 146 THR A N 1
ATOM 1150 C CA . THR A 1 146 ? -1.718 27.422 -4.93 1 95.88 146 THR A CA 1
ATOM 1151 C C . THR A 1 146 ? -2.77 26.609 -5.68 1 95.88 146 THR A C 1
ATOM 1153 O O . THR A 1 146 ? -3.656 27.172 -6.324 1 95.88 146 THR A O 1
ATOM 1156 N N . LEU A 1 147 ? -2.707 25.297 -5.648 1 96.06 147 LEU A N 1
ATOM 1157 C CA . LEU A 1 147 ? -3.66 24.391 -6.281 1 96.06 147 LEU A CA 1
ATOM 1158 C C . LEU A 1 147 ? -4.652 23.859 -5.258 1 96.06 147 LEU A C 1
ATOM 1160 O O . LEU A 1 147 ? -4.688 24.312 -4.113 1 96.06 147 LEU A O 1
ATOM 1164 N N . ASP A 1 148 ? -5.496 23.016 -5.652 1 96.81 148 ASP A N 1
ATOM 1165 C CA . ASP A 1 148 ? -6.484 22.438 -4.746 1 96.81 148 ASP A CA 1
ATOM 1166 C C . ASP A 1 148 ? -5.91 21.234 -4.012 1 96.81 148 ASP A C 1
ATOM 1168 O O . ASP A 1 148 ? -6.176 20.094 -4.395 1 96.81 148 ASP A O 1
ATOM 1172 N N . PHE A 1 149 ? -5.125 21.562 -3.064 1 98.25 149 PHE A N 1
ATOM 1173 C CA . PHE A 1 149 ? -4.559 20.516 -2.221 1 98.25 149 PHE A CA 1
ATOM 1174 C C . PHE A 1 149 ? -5.109 20.609 -0.803 1 98.25 149 PHE A C 1
ATOM 1176 O O . PHE A 1 149 ? -5.496 21.688 -0.35 1 98.25 149 PHE A O 1
ATOM 1183 N N . HIS A 1 150 ? -5.086 19.438 -0.136 1 98.56 150 HIS A N 1
ATOM 1184 C CA . HIS A 1 150 ? -5.625 19.328 1.215 1 98.56 150 HIS A CA 1
ATOM 1185 C C . HIS A 1 150 ? -4.613 18.672 2.156 1 98.56 150 HIS A C 1
ATOM 1187 O O . HIS A 1 150 ? -3.906 17.734 1.771 1 98.56 150 HIS A O 1
ATOM 1193 N N . LEU A 1 151 ? -4.578 19.234 3.35 1 98.81 151 LEU A N 1
ATOM 1194 C CA . LEU A 1 151 ? -3.717 18.688 4.391 1 98.81 151 LEU A CA 1
ATOM 1195 C C . LEU A 1 151 ? -4.492 17.734 5.297 1 98.81 151 LEU A C 1
ATOM 1197 O O . LEU A 1 151 ? -5.574 18.078 5.777 1 98.81 151 LEU A O 1
ATOM 1201 N N . PHE A 1 152 ? -3.992 16.5 5.441 1 98.94 152 PHE A N 1
ATOM 1202 C CA . PHE A 1 152 ? -4.582 15.508 6.332 1 98.94 152 PHE A CA 1
ATOM 1203 C C . PHE A 1 152 ? -3.6 15.109 7.422 1 98.94 152 PHE A C 1
ATOM 1205 O O . PHE A 1 152 ? -2.387 15.086 7.199 1 98.94 152 PHE A O 1
ATOM 1212 N N . LYS A 1 153 ? -4.109 14.836 8.547 1 98.81 153 LYS A N 1
ATOM 1213 C CA . LYS A 1 153 ? -3.369 14.297 9.688 1 98.81 153 LYS A CA 1
ATOM 1214 C C . LYS A 1 153 ? -3.697 12.828 9.906 1 98.81 153 LYS A C 1
ATOM 1216 O O . LYS A 1 153 ? -4.867 12.445 9.961 1 98.81 153 LYS A O 1
ATOM 1221 N N . LEU A 1 154 ? -2.691 11.969 9.961 1 98.81 154 LEU A N 1
ATOM 1222 C CA . LEU A 1 154 ? -2.805 10.547 10.273 1 98.81 154 LEU A CA 1
ATOM 1223 C C . LEU A 1 154 ? -2.197 10.242 11.641 1 98.81 154 LEU A C 1
ATOM 1225 O O . LEU A 1 154 ? -0.981 10.344 11.82 1 98.81 154 LEU A O 1
ATOM 1229 N N . GLN A 1 155 ? -3.012 9.844 12.523 1 98.38 155 GLN A N 1
ATOM 1230 C CA . GLN A 1 155 ? -2.572 9.5 13.875 1 98.38 155 GLN A CA 1
ATOM 1231 C C . GLN A 1 155 ? -2.465 7.992 14.055 1 98.38 155 GLN A C 1
ATOM 1233 O O . GLN A 1 155 ? -3.475 7.285 14.023 1 98.38 155 GLN A O 1
ATOM 1238 N N . CYS A 1 156 ? -1.274 7.543 14.383 1 98.5 156 CYS A N 1
ATOM 1239 C CA . CYS A 1 156 ? -1.032 6.109 14.516 1 98.5 156 CYS A CA 1
ATOM 1240 C C . CYS A 1 156 ? -1.715 5.559 15.766 1 98.5 156 CYS A C 1
ATOM 1242 O O . CYS A 1 156 ? -1.625 6.152 16.844 1 98.5 156 CYS A O 1
ATOM 1244 N N . ILE A 1 157 ? -2.344 4.402 15.648 1 97.88 157 ILE A N 1
ATOM 1245 C CA . ILE A 1 157 ? -3.02 3.734 16.75 1 97.88 157 ILE A CA 1
ATOM 1246 C C . ILE A 1 157 ? -2.275 2.453 17.109 1 97.88 157 ILE A C 1
ATOM 1248 O O . ILE A 1 157 ? -2.17 2.1 18.297 1 97.88 157 ILE A O 1
ATOM 1252 N N . SER A 1 158 ? -1.849 1.745 16.141 1 97.88 158 SER A N 1
ATOM 1253 C CA . SER A 1 158 ? -1.124 0.489 16.297 1 97.88 158 SER A CA 1
ATOM 1254 C C . SER A 1 158 ? -0.363 0.124 15.023 1 97.88 158 SER A C 1
ATOM 1256 O O . SER A 1 158 ? -0.546 0.757 13.984 1 97.88 158 SER A O 1
ATOM 1258 N N . GLY A 1 159 ? 0.528 -0.885 15.18 1 97.94 159 GLY A N 1
ATOM 1259 C CA . GLY A 1 159 ? 1.23 -1.279 13.969 1 97.94 159 GLY A CA 1
ATOM 1260 C C . GLY A 1 159 ? 2.123 -2.49 14.156 1 97.94 159 GLY A C 1
ATOM 1261 O O . GLY A 1 159 ? 2.215 -3.029 15.266 1 97.94 159 GLY A O 1
ATOM 1262 N N . ASP A 1 160 ?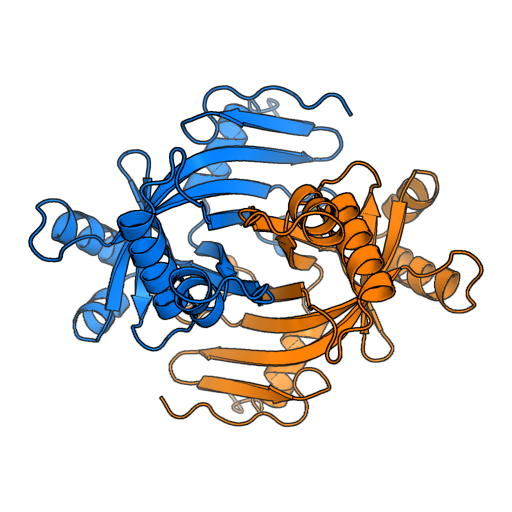 2.623 -2.939 13.07 1 97.88 160 ASP A N 1
ATOM 1263 C CA . ASP A 1 160 ? 3.592 -4.027 12.977 1 97.88 160 ASP A CA 1
ATOM 1264 C C . ASP A 1 160 ? 4.891 -3.549 12.336 1 97.88 160 ASP A C 1
ATOM 1266 O O . ASP A 1 160 ? 4.867 -2.797 11.359 1 97.88 160 ASP A O 1
ATOM 1270 N N . TYR A 1 161 ? 5.953 -3.947 12.938 1 98.19 161 TYR A N 1
ATOM 1271 C CA . TYR A 1 161 ? 7.285 -3.645 12.422 1 98.19 161 TYR A CA 1
ATOM 1272 C C . TYR A 1 161 ? 8.055 -4.926 12.125 1 98.19 161 TYR A C 1
ATOM 1274 O O . TYR A 1 161 ? 8.141 -5.82 12.969 1 98.19 161 TYR A O 1
ATOM 1282 N N . VAL A 1 162 ? 8.562 -5.043 10.914 1 97.19 162 VAL A N 1
ATOM 1283 C CA . VAL A 1 162 ? 9.422 -6.148 10.508 1 97.19 162 VAL A CA 1
ATOM 1284 C C . VAL A 1 162 ? 10.812 -5.621 10.172 1 97.19 162 VAL A C 1
ATOM 1286 O O . VAL A 1 162 ? 10.969 -4.797 9.266 1 97.19 162 VAL A O 1
ATOM 1289 N N . GLN A 1 163 ? 11.797 -6.078 10.867 1 96 163 GLN A N 1
ATOM 1290 C CA . GLN A 1 163 ? 13.172 -5.652 10.648 1 96 163 GLN A CA 1
ATOM 1291 C C . GLN A 1 163 ? 13.906 -6.633 9.742 1 96 163 GLN A C 1
ATOM 1293 O O . GLN A 1 163 ? 14.891 -6.266 9.086 1 96 163 GLN A O 1
ATOM 1298 N N . GLY A 1 164 ? 13.508 -7.883 9.727 1 93.19 164 GLY A N 1
ATOM 1299 C CA . GLY A 1 164 ? 14.086 -9 8.992 1 93.19 164 GLY A CA 1
ATOM 1300 C C . GLY A 1 164 ? 13.469 -10.336 9.352 1 93.19 164 GLY A C 1
ATOM 1301 O O . GLY A 1 164 ? 12.414 -10.391 9.984 1 93.19 164 GLY A O 1
ATOM 1302 N N . PHE A 1 165 ? 14.148 -11.32 8.828 1 90.06 165 PHE A N 1
ATOM 1303 C CA . PHE A 1 165 ? 13.656 -12.656 9.109 1 90.06 165 PHE A CA 1
ATOM 1304 C C . PHE A 1 165 ? 13.602 -12.914 10.617 1 90.06 165 PHE A C 1
ATOM 1306 O O . PHE A 1 165 ? 14.617 -12.773 11.305 1 90.06 165 PHE A O 1
ATOM 1313 N N . GLY A 1 166 ? 12.438 -13.234 11.055 1 88.19 166 GLY A N 1
ATOM 1314 C CA . GLY A 1 166 ? 12.266 -13.594 12.453 1 88.19 166 GLY A CA 1
ATOM 1315 C C . GLY A 1 166 ? 12.297 -12.398 13.391 1 88.19 166 GLY A C 1
ATOM 1316 O O . GLY A 1 166 ? 12.32 -12.555 14.609 1 88.19 166 GLY A O 1
ATOM 1317 N N . GLN A 1 167 ? 12.344 -11.281 12.867 1 94.19 167 GLN A N 1
ATOM 1318 C CA . GLN A 1 167 ? 12.375 -10.039 13.633 1 94.19 167 GLN A CA 1
ATOM 1319 C C . GLN A 1 167 ? 11.133 -9.195 13.367 1 94.19 167 GLN A C 1
ATOM 1321 O O . GLN A 1 167 ? 11.219 -8.125 12.75 1 94.19 167 GLN A O 1
ATOM 1326 N N . ALA A 1 168 ? 10.055 -9.688 13.867 1 96.25 168 ALA A N 1
ATOM 1327 C CA . ALA A 1 168 ? 8.758 -9.031 13.727 1 96.25 168 ALA A CA 1
ATOM 1328 C C . ALA A 1 168 ? 8.219 -8.586 15.086 1 96.25 168 ALA A C 1
ATOM 1330 O O . ALA A 1 168 ? 8.32 -9.312 16.078 1 96.25 168 ALA A O 1
ATOM 1331 N N . TYR A 1 169 ? 7.688 -7.426 15.102 1 97.5 169 TYR A N 1
ATOM 1332 C CA . TYR A 1 169 ? 7.211 -6.797 16.328 1 97.5 169 TYR A CA 1
ATOM 1333 C C . TYR A 1 169 ? 5.844 -6.16 16.109 1 97.5 169 TYR A C 1
ATOM 1335 O O . TYR A 1 169 ? 5.473 -5.836 14.977 1 97.5 169 TYR A O 1
ATOM 1343 N N . ARG A 1 170 ? 5.148 -6.023 17.141 1 97.5 170 ARG A N 1
ATOM 1344 C CA . ARG A 1 170 ? 3.904 -5.262 17.156 1 97.5 170 ARG A CA 1
ATOM 1345 C C . ARG A 1 170 ? 3.943 -4.168 18.219 1 97.5 170 ARG A C 1
ATOM 1347 O O . ARG A 1 170 ? 4.707 -4.258 19.188 1 97.5 170 ARG A O 1
ATOM 1354 N N . PHE A 1 171 ? 3.182 -3.129 18.031 1 97.69 171 PHE A N 1
ATOM 1355 C CA . PHE A 1 171 ? 3.088 -2.068 19.016 1 97.69 171 PHE A CA 1
ATOM 1356 C C . PHE A 1 171 ? 1.69 -1.462 19.031 1 97.69 171 PHE A C 1
ATOM 1358 O O . PHE A 1 171 ? 0.924 -1.631 18.094 1 97.69 171 PHE A O 1
ATOM 1365 N N . GLN A 1 172 ? 1.406 -0.822 20.109 1 97.25 172 GLN A N 1
ATOM 1366 C CA . GLN A 1 172 ? 0.218 0.007 20.281 1 97.25 172 GLN A CA 1
ATOM 1367 C C . GLN A 1 172 ? 0.596 1.455 20.578 1 97.25 172 GLN A C 1
ATOM 1369 O O . GLN A 1 172 ? 1.646 1.719 21.172 1 97.25 172 GLN A O 1
ATOM 1374 N N . GLY A 1 173 ? -0.179 2.354 20.109 1 96.44 173 GLY A N 1
ATOM 1375 C CA . GLY A 1 173 ? 0.064 3.76 20.391 1 96.44 173 GLY A CA 1
ATOM 1376 C C . GLY A 1 173 ? 1.017 4.406 19.406 1 96.44 173 GLY A C 1
ATOM 1377 O O . GLY A 1 173 ? 0.843 4.277 18.188 1 96.44 173 GLY A O 1
ATOM 1378 N N . LEU A 1 174 ? 2.084 5.078 19.938 1 96.88 174 LEU A N 1
ATOM 1379 C CA . LEU A 1 174 ? 3.031 5.809 19.109 1 96.88 174 LEU A CA 1
ATOM 1380 C C . LEU A 1 174 ? 3.908 4.844 18.312 1 96.88 174 LEU A C 1
ATOM 1382 O O . LEU A 1 174 ? 4.328 3.809 18.844 1 96.88 174 LEU A O 1
ATOM 1386 N N . PRO A 1 175 ? 4.18 5.277 17.141 1 97.25 175 PRO A N 1
ATOM 1387 C CA . PRO A 1 175 ? 4.996 4.375 16.328 1 97.25 175 PRO A CA 1
ATOM 1388 C C . PRO A 1 175 ? 6.32 4.016 17 1 97.25 175 PRO A C 1
ATOM 1390 O O . PRO A 1 175 ? 7.02 4.895 17.5 1 97.25 175 PRO A O 1
ATOM 1393 N N . CYS A 1 176 ? 6.672 2.721 17.016 1 96.31 176 CYS A N 1
ATOM 1394 C CA . CYS A 1 176 ? 7.969 2.18 17.391 1 96.31 176 CYS A CA 1
ATOM 1395 C C . CYS A 1 176 ? 8.18 2.281 18.906 1 96.31 176 CYS A C 1
ATOM 1397 O O . CYS A 1 176 ? 9.258 1.969 19.406 1 96.31 176 CYS A O 1
ATOM 1399 N N . ASP A 1 177 ? 7.277 2.752 19.703 1 92.25 177 ASP A N 1
ATOM 1400 C CA . ASP A 1 177 ? 7.504 3.047 21.109 1 92.25 177 ASP A CA 1
ATOM 1401 C C . ASP A 1 177 ? 7.676 1.764 21.922 1 92.25 177 ASP A C 1
ATOM 1403 O O . ASP A 1 177 ? 8.734 1.522 22.484 1 92.25 177 ASP A O 1
ATOM 1407 N N . LYS A 1 178 ? 6.719 0.892 22.188 1 92.44 178 LYS A N 1
ATOM 1408 C CA . LYS A 1 178 ? 6.746 -0.371 22.922 1 92.44 178 LYS A CA 1
ATOM 1409 C C . LYS A 1 178 ? 6.59 -1.559 21.984 1 92.44 178 LYS A C 1
ATOM 1411 O O . LYS A 1 178 ? 5.492 -2.1 21.828 1 92.44 178 LYS A O 1
ATOM 1416 N N . LEU A 1 179 ? 7.77 -1.963 21.469 1 95.62 179 LEU A N 1
ATOM 1417 C CA . LEU A 1 179 ? 7.742 -3.09 20.547 1 95.62 179 LEU A CA 1
ATOM 1418 C C . LEU A 1 179 ? 7.645 -4.41 21.297 1 95.62 179 LEU A C 1
ATOM 1420 O O . LEU A 1 179 ? 8.391 -4.645 22.25 1 95.62 179 LEU A O 1
ATOM 1424 N N . GLU A 1 180 ? 6.691 -5.113 20.922 1 96 180 GLU A N 1
ATOM 1425 C CA . GLU A 1 180 ? 6.535 -6.465 21.438 1 96 180 GLU A CA 1
ATOM 1426 C C . GLU A 1 180 ? 6.848 -7.508 20.375 1 96 180 GLU A C 1
ATOM 1428 O O . GLU A 1 180 ? 6.234 -7.516 19.312 1 96 180 GLU A O 1
ATOM 1433 N N . GLN A 1 181 ? 7.715 -8.406 20.609 1 93.69 181 GLN A N 1
ATOM 1434 C CA . GLN A 1 181 ? 8.094 -9.422 19.641 1 93.69 181 GLN A CA 1
ATOM 1435 C C . GLN A 1 181 ? 6.926 -10.344 19.312 1 93.69 181 GLN A C 1
ATOM 1437 O O . GLN A 1 181 ? 6.215 -10.797 20.219 1 93.69 181 GLN A O 1
ATOM 1442 N N . LYS A 1 182 ? 6.793 -10.484 18.016 1 89.44 182 LYS A N 1
ATOM 1443 C CA . LYS A 1 182 ? 5.742 -11.406 17.594 1 89.44 182 LYS A CA 1
ATOM 1444 C C . LYS A 1 182 ? 6.238 -12.852 17.625 1 89.44 182 LYS A C 1
ATOM 1446 O O . LYS A 1 182 ? 7.383 -13.133 17.266 1 89.44 182 LYS A O 1
ATOM 1451 N N . ARG A 1 183 ? 5.527 -13.695 18.484 1 67 183 ARG A N 1
ATOM 1452 C CA . ARG A 1 183 ? 5.891 -15.109 18.578 1 67 183 ARG A CA 1
ATOM 1453 C C . ARG A 1 183 ? 5.582 -15.852 17.281 1 67 183 ARG A C 1
ATOM 1455 O O . ARG A 1 183 ? 4.469 -15.758 16.766 1 67 183 ARG A O 1
ATOM 1462 N N . GLN A 1 184 ? 6.582 -15.969 16.375 1 55.5 184 GLN A N 1
ATOM 1463 C CA . GLN A 1 184 ? 6.363 -16.797 15.195 1 55.5 184 GLN A CA 1
ATOM 1464 C C . GLN A 1 184 ? 6.504 -18.281 15.523 1 55.5 184 GLN A C 1
ATOM 1466 O O . GLN A 1 184 ? 7.219 -18.641 16.453 1 55.5 184 GLN A O 1
ATOM 1471 N N . MET B 1 1 ? 16.656 13.734 -24.906 1 31.36 1 MET B N 1
ATOM 1472 C CA . MET B 1 1 ? 16.406 12.445 -24.266 1 31.36 1 MET B CA 1
ATOM 1473 C C . MET B 1 1 ? 15.109 11.828 -24.781 1 31.36 1 MET B C 1
ATOM 1475 O O . MET B 1 1 ? 14.055 12.461 -24.75 1 31.36 1 MET B O 1
ATOM 1479 N N . SER B 1 2 ? 14.945 11.117 -25.703 1 42.75 2 SER B N 1
ATOM 1480 C CA . SER B 1 2 ? 13.789 10.672 -26.469 1 42.75 2 SER B CA 1
ATOM 1481 C C . SER B 1 2 ? 12.633 10.273 -25.547 1 42.75 2 SER B C 1
ATOM 1483 O O . SER B 1 2 ? 12.844 9.57 -24.562 1 42.75 2 SER B O 1
ATOM 1485 N N . GLU B 1 3 ? 11.641 11.109 -25.234 1 55.53 3 GLU B N 1
ATOM 1486 C CA . GLU B 1 3 ? 10.508 10.922 -24.328 1 55.53 3 GLU B CA 1
ATOM 1487 C C . GLU B 1 3 ? 9.891 9.539 -24.5 1 55.53 3 GLU B C 1
ATOM 1489 O O . GLU B 1 3 ? 9.32 9.234 -25.547 1 55.53 3 GLU B O 1
ATOM 1494 N N . THR B 1 4 ? 10.367 8.398 -23.859 1 72.25 4 THR B N 1
ATOM 1495 C CA . THR B 1 4 ? 9.828 7.043 -23.906 1 72.25 4 THR B CA 1
ATOM 1496 C C . THR B 1 4 ? 8.312 7.059 -23.75 1 72.25 4 THR B C 1
ATOM 1498 O O . THR B 1 4 ? 7.781 7.777 -22.906 1 72.25 4 THR B O 1
ATOM 1501 N N . ALA B 1 5 ? 7.625 6.484 -24.781 1 88.25 5 ALA B N 1
ATOM 1502 C CA . ALA B 1 5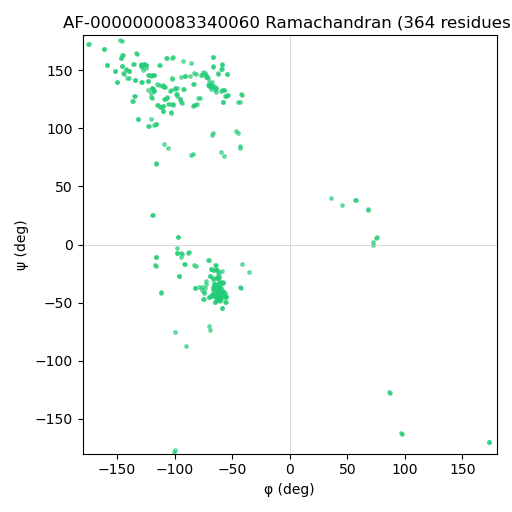 ? 6.176 6.316 -24.734 1 88.25 5 ALA B CA 1
ATOM 1503 C C . ALA B 1 5 ? 5.719 5.859 -23.344 1 88.25 5 ALA B C 1
ATOM 1505 O O . ALA B 1 5 ? 6.379 5.035 -22.703 1 88.25 5 ALA B O 1
ATOM 1506 N N . PRO B 1 6 ? 4.75 6.59 -22.812 1 94.25 6 PRO B N 1
ATOM 1507 C CA . PRO B 1 6 ? 4.25 6.227 -21.484 1 94.25 6 PRO B CA 1
ATOM 1508 C C . PRO B 1 6 ? 4.078 4.719 -21.312 1 94.25 6 PRO B C 1
ATOM 1510 O O . PRO B 1 6 ? 4.34 4.184 -20.234 1 94.25 6 PRO B O 1
ATOM 1513 N N . GLN B 1 7 ? 3.658 4.078 -22.328 1 95.69 7 GLN B N 1
ATOM 1514 C CA . GLN B 1 7 ? 3.455 2.635 -22.25 1 95.69 7 GLN B CA 1
ATOM 1515 C C . GLN B 1 7 ? 4.77 1.908 -21.969 1 95.69 7 GLN B C 1
ATOM 1517 O O . GLN B 1 7 ? 4.809 0.98 -21.156 1 95.69 7 GLN B O 1
ATOM 1522 N N . GLN B 1 8 ? 5.797 2.268 -22.625 1 96.19 8 GLN B N 1
ATOM 1523 C CA . GLN B 1 8 ? 7.105 1.65 -22.422 1 96.19 8 GLN B CA 1
ATOM 1524 C C . GLN B 1 8 ? 7.629 1.925 -21.016 1 96.19 8 GLN B C 1
ATOM 1526 O O . GLN B 1 8 ? 8.18 1.03 -20.375 1 96.19 8 GLN B O 1
ATOM 1531 N N . SER B 1 9 ? 7.52 3.154 -20.562 1 96.62 9 SER B N 1
ATOM 1532 C CA . SER B 1 9 ? 7.949 3.504 -19.219 1 96.62 9 SER B CA 1
ATOM 1533 C C . SER B 1 9 ? 7.176 2.709 -18.172 1 96.62 9 SER B C 1
ATOM 1535 O O . SER B 1 9 ? 7.742 2.295 -17.156 1 96.62 9 SER B O 1
ATOM 1537 N N . CYS B 1 10 ? 5.926 2.504 -18.438 1 97.62 10 CYS B N 1
ATOM 1538 C CA . CYS B 1 10 ? 5.086 1.708 -17.547 1 97.62 10 CYS B CA 1
ATOM 1539 C C . CYS B 1 10 ? 5.566 0.263 -17.5 1 97.62 10 CYS B C 1
ATOM 1541 O O . CYS B 1 10 ? 5.723 -0.301 -16.406 1 97.62 10 CYS B O 1
ATOM 1543 N N . ARG B 1 11 ? 5.879 -0.281 -18.594 1 97.12 11 ARG B N 1
ATOM 1544 C CA . ARG B 1 11 ? 6.371 -1.653 -18.656 1 97.12 11 ARG B CA 1
ATOM 1545 C C . ARG B 1 11 ? 7.73 -1.78 -17.984 1 97.12 11 ARG B C 1
ATOM 1547 O O . ARG B 1 11 ? 8.023 -2.797 -17.359 1 97.12 11 ARG B O 1
ATOM 1554 N N . GLU B 1 12 ? 8.523 -0.802 -18.141 1 97.56 12 GLU B N 1
ATOM 1555 C CA . GLU B 1 12 ? 9.836 -0.797 -17.5 1 97.56 12 GLU B CA 1
ATOM 1556 C C . GLU B 1 12 ? 9.719 -0.758 -15.984 1 97.56 12 GLU B C 1
ATOM 1558 O O . GLU B 1 12 ? 10.539 -1.339 -15.273 1 97.56 12 GLU B O 1
ATOM 1563 N N . LEU B 1 13 ? 8.703 -0.042 -15.523 1 98.12 13 LEU B N 1
ATOM 1564 C CA . LEU B 1 13 ? 8.477 -0.03 -14.078 1 98.12 13 LEU B CA 1
ATOM 1565 C C . LEU B 1 13 ? 8.203 -1.438 -13.562 1 98.12 13 LEU B C 1
ATOM 1567 O O . LEU B 1 13 ? 8.773 -1.853 -12.547 1 98.12 13 LEU B O 1
ATOM 1571 N N . ILE B 1 14 ? 7.359 -2.189 -14.25 1 98.44 14 ILE B N 1
ATOM 1572 C CA . ILE B 1 14 ? 7.059 -3.559 -13.852 1 98.44 14 ILE B CA 1
ATOM 1573 C C . ILE B 1 14 ? 8.328 -4.406 -13.914 1 98.44 14 ILE B C 1
ATOM 1575 O O . ILE B 1 14 ? 8.633 -5.145 -12.977 1 98.44 14 ILE B O 1
ATOM 1579 N N . ALA B 1 15 ? 9.062 -4.254 -14.969 1 97.44 15 ALA B N 1
ATOM 1580 C CA . ALA B 1 15 ? 10.25 -5.074 -15.211 1 97.44 15 ALA B CA 1
ATOM 1581 C C . ALA B 1 15 ? 11.336 -4.789 -14.18 1 97.44 15 ALA B C 1
ATOM 1583 O O . ALA B 1 15 ? 12.109 -5.68 -13.812 1 97.44 15 ALA B O 1
ATOM 1584 N N . ASN B 1 16 ? 11.352 -3.566 -13.68 1 97.12 16 ASN B N 1
ATOM 1585 C CA . ASN B 1 16 ? 12.445 -3.156 -12.812 1 97.12 16 ASN B CA 1
ATOM 1586 C C . ASN B 1 16 ? 12.07 -3.273 -11.336 1 97.12 16 ASN B C 1
ATOM 1588 O O . ASN B 1 16 ? 12.906 -3.061 -10.461 1 97.12 16 ASN B O 1
ATOM 1592 N N . SER B 1 17 ? 10.859 -3.549 -11.078 1 98 17 SER B N 1
ATOM 1593 C CA . SER B 1 17 ? 10.406 -3.732 -9.703 1 98 17 SER B CA 1
ATOM 1594 C C . SER B 1 17 ? 10.516 -5.191 -9.273 1 98 17 SER B C 1
ATOM 1596 O O . SER B 1 17 ? 10.289 -6.098 -10.078 1 98 17 SER B O 1
ATOM 1598 N N . LYS B 1 18 ? 10.844 -5.367 -7.953 1 98.38 18 LYS B N 1
ATOM 1599 C CA . LYS B 1 18 ? 10.977 -6.727 -7.441 1 98.38 18 LYS B CA 1
ATOM 1600 C C . LYS B 1 18 ? 9.945 -7.008 -6.352 1 98.38 18 LYS B C 1
ATOM 1602 O O . LYS B 1 18 ? 9.742 -8.164 -5.969 1 98.38 18 LYS B O 1
ATOM 1607 N N . THR B 1 19 ? 9.359 -5.953 -5.777 1 98.69 19 THR B N 1
ATOM 1608 C CA . THR B 1 19 ? 8.328 -6.098 -4.75 1 98.69 19 THR B CA 1
ATOM 1609 C C . THR B 1 19 ? 7.102 -5.262 -5.098 1 98.69 19 THR B C 1
ATOM 1611 O O . THR B 1 19 ? 7.18 -4.348 -5.922 1 98.69 19 THR B O 1
ATOM 1614 N N . LEU B 1 20 ? 5.969 -5.645 -4.625 1 98.75 20 LEU B N 1
ATOM 1615 C CA . LEU B 1 20 ? 4.738 -4.871 -4.734 1 98.75 20 LEU B CA 1
ATOM 1616 C C . LEU B 1 20 ? 4.086 -4.688 -3.365 1 98.75 20 LEU B C 1
ATOM 1618 O O . LEU B 1 20 ? 4.273 -5.516 -2.469 1 98.75 20 LEU B O 1
ATOM 1622 N N . MET B 1 21 ? 3.389 -3.59 -3.215 1 98.44 21 MET B N 1
ATOM 1623 C CA . MET B 1 21 ? 2.547 -3.367 -2.043 1 98.44 21 MET B CA 1
ATOM 1624 C C . MET B 1 21 ? 1.157 -3.963 -2.25 1 98.44 21 MET B C 1
ATOM 1626 O O . MET B 1 21 ? 0.621 -3.93 -3.359 1 98.44 21 MET B O 1
ATOM 1630 N N . LEU B 1 22 ? 0.607 -4.465 -1.178 1 98.19 22 LEU B N 1
ATOM 1631 C CA . LEU B 1 22 ? -0.721 -5.066 -1.187 1 98.19 22 LEU B CA 1
ATOM 1632 C C . LEU B 1 22 ? -1.652 -4.344 -0.219 1 98.19 22 LEU B C 1
ATOM 1634 O O . LEU B 1 22 ? -1.264 -4.035 0.91 1 98.19 22 LEU B O 1
ATOM 1638 N N . SER B 1 23 ? -2.791 -4.008 -0.72 1 98.75 23 SER B N 1
ATOM 1639 C CA . SER B 1 23 ? -3.895 -3.604 0.145 1 98.75 23 SER B CA 1
ATOM 1640 C C . SER B 1 23 ? -4.93 -4.715 0.279 1 98.75 23 SER B C 1
ATOM 1642 O O . SER B 1 23 ? -5.512 -5.152 -0.717 1 98.75 23 SER B O 1
ATOM 1644 N N . THR B 1 24 ? -5.168 -5.145 1.484 1 98.38 24 THR B N 1
ATOM 1645 C CA . THR B 1 24 ? -6.137 -6.199 1.76 1 98.38 24 THR B CA 1
ATOM 1646 C C . THR B 1 24 ? -7.035 -5.812 2.932 1 98.38 24 THR B C 1
ATOM 1648 O O . THR B 1 24 ? -6.762 -4.84 3.635 1 98.38 24 THR B O 1
ATOM 1651 N N . LEU B 1 25 ? -8.148 -6.547 3.061 1 97.12 25 LEU B N 1
ATOM 1652 C CA . LEU B 1 25 ? -8.984 -6.426 4.25 1 97.12 25 LEU B CA 1
ATOM 1653 C C . LEU B 1 25 ? -8.75 -7.598 5.195 1 97.12 25 LEU B C 1
ATOM 1655 O O . LEU B 1 25 ? -8.578 -8.734 4.754 1 97.12 25 LEU B O 1
ATOM 1659 N N . GLN B 1 26 ? -8.781 -7.238 6.414 1 96 26 GLN B N 1
ATOM 1660 C CA . GLN B 1 26 ? -8.609 -8.281 7.418 1 96 26 GLN B CA 1
ATOM 1661 C C . GLN B 1 26 ? -9.617 -9.414 7.215 1 96 26 GLN B C 1
ATOM 1663 O O . GLN B 1 26 ? -10.781 -9.164 6.91 1 96 26 GLN B O 1
ATOM 1668 N N . SER B 1 27 ? -9.172 -10.602 7.539 1 95.44 27 SER B N 1
ATOM 1669 C CA . SER B 1 27 ? -9.93 -11.812 7.25 1 95.44 27 SER B CA 1
ATOM 1670 C C . SER B 1 27 ? -11.273 -11.812 7.973 1 95.44 27 SER B C 1
ATOM 1672 O O . SER B 1 27 ? -12.266 -12.336 7.449 1 95.44 27 SER B O 1
ATOM 1674 N N . SER B 1 28 ? -11.367 -11.242 9.133 1 91 28 SER B N 1
ATOM 1675 C CA . SER B 1 28 ? -12.609 -11.242 9.906 1 91 28 SER B CA 1
ATOM 1676 C C . SER B 1 28 ? -13.727 -10.523 9.164 1 91 28 SER B C 1
ATOM 1678 O O . SER B 1 28 ? -14.906 -10.859 9.328 1 91 28 SER B O 1
ATOM 1680 N N . PHE B 1 29 ? -13.414 -9.609 8.375 1 90.81 29 PHE B N 1
ATOM 1681 C CA . PHE B 1 29 ? -14.406 -8.898 7.57 1 90.81 29 PHE B CA 1
ATOM 1682 C C . PHE B 1 29 ? -15.109 -9.852 6.617 1 90.81 29 PHE B C 1
ATOM 1684 O O . PHE B 1 29 ? -16.344 -9.883 6.562 1 90.81 29 PHE B O 1
ATOM 1691 N N . TRP B 1 30 ? -14.383 -10.656 5.941 1 89.25 30 TRP B N 1
ATOM 1692 C CA . TRP B 1 30 ? -14.914 -11.555 4.926 1 89.25 30 TRP B CA 1
ATOM 1693 C C . TRP B 1 30 ? -15.695 -12.703 5.566 1 89.25 30 TRP B C 1
ATOM 1695 O O . TRP B 1 30 ? -16.688 -13.18 5.008 1 89.25 30 TRP B O 1
ATOM 1705 N N . ARG B 1 31 ? -15.305 -13.141 6.68 1 85.25 31 ARG B N 1
ATOM 1706 C CA . ARG B 1 31 ? -15.961 -14.25 7.367 1 85.25 31 ARG B CA 1
ATOM 1707 C C . ARG B 1 31 ? -17.297 -13.812 7.965 1 85.25 31 ARG B C 1
ATOM 1709 O O . ARG B 1 31 ? -18.25 -14.578 7.98 1 85.25 31 ARG B O 1
ATOM 1716 N N . GLN B 1 32 ? -17.391 -12.648 8.461 1 80.06 32 GLN B N 1
ATOM 1717 C CA . GLN B 1 32 ? -18.625 -12.125 9.055 1 80.06 32 GLN B CA 1
ATOM 1718 C C . GLN B 1 32 ? -19.641 -11.773 7.98 1 80.06 32 GLN B C 1
ATOM 1720 O O . GLN B 1 32 ? -20.844 -11.977 8.172 1 80.06 32 GLN B O 1
ATOM 1725 N N . SER B 1 33 ? -19.219 -11.211 6.953 1 66.62 33 SER B N 1
ATOM 1726 C CA . SER B 1 33 ? -20.109 -10.82 5.867 1 66.62 33 SER B CA 1
ATOM 1727 C C . SER B 1 33 ? -20.812 -12.039 5.27 1 66.62 33 SER B C 1
ATOM 1729 O O . SER B 1 33 ? -21.828 -11.891 4.574 1 66.62 33 SER B O 1
ATOM 1731 N N . LYS B 1 34 ? -20.297 -13.344 5.355 1 59.41 34 LYS B N 1
ATOM 1732 C CA . LYS B 1 34 ? -20.922 -14.586 4.926 1 59.41 34 LYS B CA 1
ATOM 1733 C C . LYS B 1 34 ? -22.25 -14.82 5.656 1 59.41 34 LYS B C 1
ATOM 1735 O O . LYS B 1 34 ? -23.172 -15.43 5.105 1 59.41 34 LYS B O 1
ATOM 1740 N N . VAL B 1 35 ? -22.219 -14.664 6.816 1 58.5 35 VAL B N 1
ATOM 1741 C CA . VAL B 1 35 ? -23.328 -15.102 7.648 1 58.5 35 VAL B CA 1
ATOM 1742 C C . VAL B 1 35 ? -24.344 -13.969 7.785 1 58.5 35 VAL B C 1
ATOM 1744 O O . VAL B 1 35 ? -25.547 -14.18 7.57 1 58.5 35 VAL B O 1
ATOM 1747 N N . ASN B 1 36 ? -24.109 -12.984 8.914 1 54.34 36 ASN B N 1
ATOM 1748 C CA . ASN B 1 36 ? -25.109 -12.039 9.422 1 54.34 36 ASN B CA 1
ATOM 1749 C C . ASN B 1 36 ? -24.922 -10.656 8.805 1 54.34 36 ASN B C 1
ATOM 1751 O O . ASN B 1 36 ? -23.828 -10.312 8.344 1 54.34 36 ASN B O 1
ATOM 1755 N N . GLN B 1 37 ? -26.031 -10.109 8.406 1 51.19 37 GLN B N 1
ATOM 1756 C CA . GLN B 1 37 ? -26.344 -8.766 7.941 1 51.19 37 GLN B CA 1
ATOM 1757 C C . GLN B 1 37 ? -25.516 -7.719 8.68 1 51.19 37 GLN B C 1
ATOM 1759 O O . GLN B 1 37 ? -25.703 -6.52 8.477 1 51.19 37 GLN B O 1
ATOM 1764 N N . ALA B 1 38 ? -25.031 -8.039 9.906 1 53.03 38 ALA B N 1
ATOM 1765 C CA . ALA B 1 38 ? -24.562 -6.836 10.578 1 53.03 38 ALA B CA 1
ATOM 1766 C C . ALA B 1 38 ? -23.328 -6.27 9.875 1 53.03 38 ALA B C 1
ATOM 1768 O O . ALA B 1 38 ? -22.578 -7.008 9.234 1 53.03 38 ALA B O 1
ATOM 1769 N N . THR B 1 39 ? -23.219 -4.938 9.742 1 59.75 39 THR B N 1
ATOM 1770 C CA . THR B 1 39 ? -22.281 -4.051 9.062 1 59.75 39 THR B CA 1
ATOM 1771 C C . THR B 1 39 ? -20.859 -4.285 9.555 1 59.75 39 THR B C 1
ATOM 1773 O O . THR B 1 39 ? -20.484 -3.836 10.641 1 59.75 39 THR B O 1
ATOM 1776 N N . ALA B 1 40 ? -20.141 -5.449 9.094 1 74.94 40 ALA B N 1
ATOM 1777 C CA . ALA B 1 40 ? -18.734 -5.594 9.438 1 74.94 40 ALA B CA 1
ATOM 1778 C C . ALA B 1 40 ? -17.938 -4.363 9.016 1 74.94 40 ALA B C 1
ATOM 1780 O O . ALA B 1 40 ? -18.203 -3.777 7.961 1 74.94 40 ALA B O 1
ATOM 1781 N N . VAL B 1 41 ? -17.203 -3.857 9.969 1 81.94 41 VAL B N 1
ATOM 1782 C CA . VAL B 1 41 ? -16.328 -2.717 9.68 1 81.94 41 VAL B CA 1
ATOM 1783 C C . VAL B 1 41 ? -15.023 -3.201 9.055 1 81.94 41 VAL B C 1
ATOM 1785 O O . VAL B 1 41 ? -14.32 -4.02 9.648 1 81.94 41 VAL B O 1
ATOM 1788 N N . PRO B 1 42 ? -14.766 -2.754 7.898 1 90.69 42 PRO B N 1
ATOM 1789 C CA . PRO B 1 42 ? -13.523 -3.195 7.254 1 90.69 42 PRO B CA 1
ATOM 1790 C C . PRO B 1 42 ? -12.273 -2.699 7.977 1 90.69 42 PRO B C 1
ATOM 1792 O O . PRO B 1 42 ? -12.227 -1.546 8.406 1 90.69 42 PRO B O 1
ATOM 1795 N N . VAL B 1 43 ? -11.312 -3.574 8.133 1 95.12 43 VAL B N 1
ATOM 1796 C CA . VAL B 1 43 ? -9.984 -3.223 8.617 1 95.12 43 VAL B CA 1
ATOM 1797 C C . VAL B 1 43 ? -8.961 -3.414 7.5 1 95.12 43 VAL B C 1
ATOM 1799 O O . VAL B 1 43 ? -8.734 -4.535 7.043 1 95.12 43 VAL B O 1
ATOM 1802 N N . LEU B 1 44 ? -8.352 -2.336 7.145 1 97.94 44 LEU B N 1
ATOM 1803 C CA . LEU B 1 44 ? -7.391 -2.33 6.047 1 97.94 44 LEU B CA 1
ATOM 1804 C C . LEU B 1 44 ? -6.027 -2.82 6.516 1 97.94 44 LEU B C 1
ATOM 1806 O O . LEU B 1 44 ? -5.633 -2.576 7.66 1 97.94 44 LEU B O 1
ATOM 1810 N N . HIS B 1 45 ? -5.344 -3.477 5.602 1 98.25 45 HIS B N 1
ATOM 1811 C CA . HIS B 1 45 ? -3.992 -3.953 5.875 1 98.25 45 HIS B CA 1
ATOM 1812 C C . HIS B 1 45 ? -3.068 -3.699 4.688 1 98.25 45 HIS B C 1
ATOM 1814 O O . HIS B 1 45 ? -3.35 -4.141 3.572 1 98.25 45 HIS B O 1
ATOM 1820 N N . SER B 1 46 ? -1.97 -2.969 4.961 1 98.62 46 SER B N 1
ATOM 1821 C CA . SER B 1 46 ? -0.94 -2.713 3.959 1 98.62 46 SER B CA 1
ATOM 1822 C C . SER B 1 46 ? 0.291 -3.58 4.195 1 98.62 46 SER B C 1
ATOM 1824 O O . SER B 1 46 ? 0.794 -3.66 5.32 1 98.62 46 SER B O 1
ATOM 1826 N N . SER B 1 47 ? 0.734 -4.172 3.15 1 98.44 47 SER B N 1
ATOM 1827 C CA . SER B 1 47 ? 1.906 -5.035 3.234 1 98.44 47 SER B CA 1
ATOM 1828 C C . SER B 1 47 ? 2.738 -4.965 1.959 1 98.44 47 SER B C 1
ATOM 1830 O O . SER B 1 47 ? 2.412 -4.211 1.039 1 98.44 47 SER B O 1
ATOM 1832 N N . VAL B 1 48 ? 3.883 -5.641 1.978 1 98.56 48 VAL B N 1
ATOM 1833 C CA . VAL B 1 48 ? 4.773 -5.684 0.821 1 98.56 48 VAL B CA 1
ATOM 1834 C C . VAL B 1 48 ? 5.348 -7.09 0.663 1 98.56 48 VAL B C 1
ATOM 1836 O O . VAL B 1 48 ? 5.582 -7.785 1.653 1 98.56 48 VAL B O 1
ATOM 1839 N N . THR B 1 49 ? 5.508 -7.523 -0.532 1 98.56 49 THR B N 1
ATOM 1840 C CA . THR B 1 49 ? 6.078 -8.844 -0.792 1 98.56 49 THR B CA 1
ATOM 1841 C C . THR B 1 49 ? 6.789 -8.867 -2.143 1 98.56 49 THR B C 1
ATOM 1843 O O . THR B 1 49 ? 6.391 -8.156 -3.07 1 98.56 49 THR B O 1
ATOM 1846 N N . PRO B 1 50 ? 7.84 -9.688 -2.271 1 98.75 50 PRO B N 1
ATOM 1847 C CA . PRO B 1 50 ? 8.406 -9.953 -3.598 1 98.75 50 PRO B CA 1
ATOM 1848 C C . PRO B 1 50 ? 7.387 -10.555 -4.562 1 98.75 50 PRO B C 1
ATOM 1850 O O . PRO B 1 50 ? 6.414 -11.18 -4.125 1 98.75 50 PRO B O 1
ATOM 1853 N N . PHE B 1 51 ? 7.656 -10.32 -5.871 1 98.88 51 PHE B N 1
ATOM 1854 C CA . PHE B 1 51 ? 6.77 -10.914 -6.863 1 98.88 51 PHE B CA 1
ATOM 1855 C C . PHE B 1 51 ? 7.547 -11.32 -8.109 1 98.88 51 PHE B C 1
ATOM 1857 O O . PHE B 1 51 ? 8.688 -10.891 -8.305 1 98.88 51 PHE B O 1
ATOM 1864 N N . ILE B 1 52 ? 6.875 -12.172 -8.891 1 98.5 52 ILE B N 1
ATOM 1865 C CA . ILE B 1 52 ? 7.246 -12.461 -10.273 1 98.5 52 ILE B CA 1
ATOM 1866 C C . ILE B 1 52 ? 6.109 -12.07 -11.211 1 98.5 52 ILE B C 1
ATOM 1868 O O . ILE B 1 52 ? 4.938 -12.305 -10.898 1 98.5 52 ILE B O 1
ATOM 1872 N N . TYR B 1 53 ? 6.512 -11.398 -12.25 1 98.5 53 TYR B N 1
ATOM 1873 C CA . TYR B 1 53 ? 5.555 -11.172 -13.328 1 98.5 53 TYR B CA 1
ATOM 1874 C C . TYR B 1 53 ? 5.828 -12.102 -14.5 1 98.5 53 TYR B C 1
ATOM 1876 O O . TYR B 1 53 ? 6.891 -12.023 -15.125 1 98.5 53 TYR B O 1
ATOM 1884 N N . ARG B 1 54 ? 4.848 -12.977 -14.695 1 96.38 54 ARG B N 1
ATOM 1885 C CA . ARG B 1 54 ? 4.977 -13.984 -15.742 1 96.38 54 ARG B CA 1
ATOM 1886 C C . ARG B 1 54 ? 3.609 -14.375 -16.297 1 96.38 54 ARG B C 1
ATOM 1888 O O . ARG B 1 54 ? 2.639 -14.477 -15.547 1 96.38 54 ARG B O 1
ATOM 1895 N N . ASP B 1 55 ? 3.539 -14.562 -17.625 1 94.75 55 ASP B N 1
ATOM 1896 C CA . ASP B 1 55 ? 2.316 -15.008 -18.297 1 94.75 55 ASP B CA 1
ATOM 1897 C C . ASP B 1 55 ? 1.152 -14.07 -18 1 94.75 55 ASP B C 1
ATOM 1899 O O . ASP B 1 55 ? 0.059 -14.516 -17.641 1 94.75 55 ASP B O 1
ATOM 1903 N N . ASN B 1 56 ? 1.456 -12.789 -17.953 1 96.12 56 ASN B N 1
ATOM 1904 C CA . ASN B 1 56 ? 0.478 -11.711 -17.812 1 96.12 56 ASN B CA 1
ATOM 1905 C C . ASN B 1 56 ? -0.185 -11.734 -16.438 1 96.12 56 ASN B C 1
ATOM 1907 O O . ASN B 1 56 ? -1.359 -11.383 -16.297 1 96.12 56 ASN B O 1
ATOM 1911 N N . ALA B 1 57 ? 0.552 -12.203 -15.477 1 98.31 57 ALA B N 1
ATOM 1912 C CA . ALA B 1 57 ? 0.045 -12.211 -14.109 1 98.31 57 ALA B CA 1
ATOM 1913 C C . ALA B 1 57 ? 1.168 -11.961 -13.102 1 98.31 57 ALA B C 1
ATOM 1915 O O . ALA B 1 57 ? 2.338 -12.211 -13.398 1 98.31 57 ALA B O 1
ATOM 1916 N N . PHE B 1 58 ? 0.807 -11.445 -12.008 1 98.88 58 PHE B N 1
ATOM 1917 C CA . PHE B 1 58 ? 1.718 -11.32 -10.875 1 98.88 58 PHE B CA 1
ATOM 1918 C C . PHE B 1 58 ? 1.607 -12.531 -9.953 1 98.88 58 PHE B C 1
ATOM 1920 O O . PHE B 1 58 ? 0.503 -12.977 -9.641 1 98.88 58 PHE B O 1
ATOM 1927 N N . PHE B 1 59 ? 2.748 -13.062 -9.555 1 98.94 59 PHE B N 1
ATOM 1928 C CA . PHE B 1 59 ? 2.783 -14.172 -8.609 1 98.94 59 PHE B CA 1
ATOM 1929 C C . PHE B 1 59 ? 3.514 -13.766 -7.332 1 98.94 59 PHE B C 1
ATOM 1931 O O . PHE B 1 59 ? 4.578 -13.141 -7.391 1 98.94 59 PHE B O 1
ATOM 1938 N N . ILE B 1 60 ? 2.887 -14.078 -6.227 1 98.94 60 ILE B N 1
ATOM 1939 C CA . ILE B 1 60 ? 3.521 -13.82 -4.938 1 98.94 60 ILE B CA 1
ATOM 1940 C C . ILE B 1 60 ? 3.627 -15.125 -4.145 1 98.94 60 ILE B C 1
ATOM 1942 O O . ILE B 1 60 ? 2.777 -16.016 -4.277 1 98.94 60 ILE B O 1
ATOM 1946 N N . PHE B 1 61 ? 4.672 -15.258 -3.387 1 98.88 61 PHE B N 1
ATOM 1947 C CA . PHE B 1 61 ? 4.98 -16.406 -2.553 1 98.88 61 PHE B CA 1
ATOM 1948 C C . PHE B 1 61 ? 5.148 -16 -1.096 1 98.88 61 PHE B C 1
ATOM 1950 O O . PHE B 1 61 ? 6.203 -15.5 -0.702 1 98.88 61 PHE B O 1
ATOM 1957 N N . ILE B 1 62 ? 4.07 -16.266 -0.269 1 98.62 62 ILE B N 1
ATOM 1958 C CA . ILE B 1 62 ? 3.998 -15.609 1.029 1 98.62 62 ILE B CA 1
ATOM 1959 C C . ILE B 1 62 ? 3.742 -16.641 2.123 1 98.62 62 ILE B C 1
ATOM 1961 O O . ILE B 1 62 ? 3.141 -17.688 1.868 1 98.62 62 ILE B O 1
ATOM 1965 N N . SER B 1 63 ? 4.137 -16.312 3.324 1 97.25 63 SER B N 1
ATOM 1966 C CA . SER B 1 63 ? 4.117 -17.219 4.473 1 97.25 63 SER B CA 1
ATOM 1967 C C . SER B 1 63 ? 2.699 -17.406 5 1 97.25 63 SER B C 1
ATOM 1969 O O . SER B 1 63 ? 1.916 -16.453 5.051 1 97.25 63 SER B O 1
ATOM 1971 N N . GLU B 1 64 ? 2.398 -18.547 5.527 1 96.81 64 GLU B N 1
ATOM 1972 C CA . GLU B 1 64 ? 1.142 -18.891 6.184 1 96.81 64 GLU B CA 1
ATOM 1973 C C . GLU B 1 64 ? 0.874 -17.984 7.379 1 96.81 64 GLU B C 1
ATOM 1975 O O . GLU B 1 64 ? -0.275 -17.641 7.656 1 96.81 64 GLU B O 1
ATOM 1980 N N . LEU B 1 65 ? 1.886 -17.578 8 1 94 65 LEU B N 1
ATOM 1981 C CA . LEU B 1 65 ? 1.765 -16.859 9.266 1 94 65 LEU B CA 1
ATOM 1982 C C . LEU B 1 65 ? 1.493 -15.375 9.023 1 94 65 LEU B C 1
ATOM 1984 O O . LEU B 1 65 ? 1.112 -14.648 9.945 1 94 65 LEU B O 1
ATOM 1988 N N . ALA B 1 66 ? 1.743 -14.906 7.855 1 96.06 66 ALA B N 1
ATOM 1989 C CA . ALA B 1 66 ? 1.574 -13.484 7.566 1 96.06 66 ALA B CA 1
ATOM 1990 C C . ALA B 1 66 ? 0.097 -13.117 7.488 1 96.06 66 ALA B C 1
ATOM 1992 O O . ALA B 1 66 ? -0.712 -13.867 6.941 1 96.06 66 ALA B O 1
ATOM 1993 N N . GLN B 1 67 ? -0.271 -11.969 7.934 1 96.75 67 GLN B N 1
ATOM 1994 C CA . GLN B 1 67 ? -1.652 -11.5 7.953 1 96.75 67 GLN B CA 1
ATOM 1995 C C . GLN B 1 67 ? -2.225 -11.422 6.539 1 96.75 67 GLN B C 1
ATOM 1997 O O . GLN B 1 67 ? -3.395 -11.734 6.32 1 96.75 67 GLN B O 1
ATOM 2002 N N . HIS B 1 68 ? -1.434 -10.969 5.582 1 98.31 68 HIS B N 1
ATOM 2003 C CA . HIS B 1 68 ? -1.954 -10.836 4.223 1 98.31 68 HIS B CA 1
ATOM 2004 C C . HIS B 1 68 ? -2.342 -12.195 3.648 1 98.31 68 HIS B C 1
ATOM 2006 O O . HIS B 1 68 ? -3.238 -12.281 2.807 1 98.31 68 HIS B O 1
ATOM 2012 N N . THR B 1 69 ? -1.69 -13.289 4.082 1 98.56 69 THR B N 1
ATOM 2013 C CA . THR B 1 69 ? -2.078 -14.617 3.617 1 98.56 69 THR B CA 1
ATOM 2014 C C . THR B 1 69 ? -3.486 -14.969 4.09 1 98.56 69 THR B C 1
ATOM 2016 O O . THR B 1 69 ? -4.332 -15.375 3.291 1 98.56 69 THR B O 1
ATOM 2019 N N . ALA B 1 70 ? -3.734 -14.781 5.375 1 98.19 70 ALA B N 1
ATOM 2020 C CA . ALA B 1 70 ? -5.062 -15.023 5.93 1 98.19 70 ALA B CA 1
ATOM 2021 C C . ALA B 1 70 ? -6.113 -14.164 5.242 1 98.19 70 ALA B C 1
ATOM 2023 O O . ALA B 1 70 ? -7.215 -14.633 4.949 1 98.19 70 ALA B O 1
ATOM 2024 N N . ASN B 1 71 ? -5.785 -12.945 5.02 1 98.5 71 ASN B N 1
ATOM 2025 C CA . ASN B 1 71 ? -6.699 -12.016 4.367 1 98.5 71 ASN B CA 1
ATOM 2026 C C . ASN B 1 71 ? -7.066 -12.484 2.963 1 98.5 71 ASN B C 1
ATOM 2028 O O . ASN B 1 71 ? -8.242 -12.492 2.594 1 98.5 71 ASN B O 1
ATOM 2032 N N . LEU B 1 72 ? -6.074 -12.852 2.189 1 98.62 72 LEU B N 1
ATOM 2033 C CA . LEU B 1 72 ? -6.285 -13.281 0.809 1 98.62 72 LEU B CA 1
ATOM 2034 C C . LEU B 1 72 ? -7.105 -14.562 0.756 1 98.62 72 LEU B C 1
ATOM 2036 O O . LEU B 1 72 ? -8.016 -14.688 -0.062 1 98.62 72 LEU B O 1
ATOM 2040 N N . GLN B 1 73 ? -6.766 -15.477 1.603 1 98.31 73 GLN B N 1
ATOM 2041 C CA . GLN B 1 73 ? -7.5 -16.734 1.628 1 98.31 73 GLN B CA 1
ATOM 2042 C C . GLN B 1 73 ? -8.969 -16.516 1.973 1 98.31 73 GLN B C 1
ATOM 2044 O O . GLN B 1 73 ? -9.859 -17.094 1.346 1 98.31 73 GLN B O 1
ATOM 2049 N N . ALA B 1 74 ? -9.203 -15.688 2.955 1 96.88 74 ALA B N 1
ATOM 2050 C CA . ALA B 1 74 ? -10.578 -15.383 3.34 1 96.88 74 ALA B CA 1
ATOM 2051 C C . ALA B 1 74 ? -11.336 -14.719 2.195 1 96.88 74 ALA B C 1
ATOM 2053 O O . ALA B 1 74 ? -12.516 -14.992 1.975 1 96.88 74 ALA B O 1
ATOM 2054 N N . LEU B 1 75 ? -10.688 -13.852 1.508 1 96.5 75 LEU B N 1
ATOM 2055 C CA . LEU B 1 75 ? -11.305 -13.188 0.362 1 96.5 75 LEU B CA 1
ATOM 2056 C C . LEU B 1 75 ? -11.648 -14.195 -0.727 1 96.5 75 LEU B C 1
ATOM 2058 O O . LEU B 1 75 ? -12.734 -14.133 -1.308 1 96.5 75 LEU B O 1
ATOM 2062 N N . ILE B 1 76 ? -10.711 -15.047 -1.054 1 96.75 76 ILE B N 1
ATOM 2063 C CA . ILE B 1 76 ? -10.922 -16.062 -2.076 1 96.75 76 ILE B CA 1
ATOM 2064 C C . ILE B 1 76 ? -12.141 -16.922 -1.712 1 96.75 76 ILE B C 1
ATOM 2066 O O . ILE B 1 76 ? -12.977 -17.203 -2.566 1 96.75 76 ILE B O 1
ATOM 2070 N N . GLU B 1 77 ? -12.195 -17.312 -0.488 1 94.75 77 GLU B N 1
ATOM 2071 C CA . GLU B 1 77 ? -13.336 -18.094 -0.016 1 94.75 77 GLU B CA 1
ATOM 2072 C C . GLU B 1 77 ? -14.633 -17.312 -0.158 1 94.75 77 GLU B C 1
ATOM 2074 O O . GLU B 1 77 ? -15.656 -17.859 -0.583 1 94.75 77 GLU B O 1
ATOM 2079 N N . TYR B 1 78 ? -14.617 -16.094 0.257 1 92.56 78 TYR B N 1
ATOM 2080 C CA . TYR B 1 78 ? -15.789 -15.234 0.138 1 92.56 78 TYR B CA 1
ATOM 2081 C C . TYR B 1 78 ? -16.266 -15.156 -1.309 1 92.56 78 TYR B C 1
ATOM 2083 O O . TYR B 1 78 ? -17.453 -15.305 -1.586 1 92.56 78 TYR B O 1
ATOM 2091 N N . ASN B 1 79 ? -15.344 -14.883 -2.207 1 93.62 79 ASN B N 1
ATOM 2092 C CA . ASN B 1 79 ? -15.695 -14.781 -3.619 1 93.62 79 ASN B CA 1
ATOM 2093 C C . ASN B 1 79 ? -16.297 -16.078 -4.141 1 93.62 79 ASN B C 1
ATOM 2095 O O . ASN B 1 79 ? -17.25 -16.062 -4.934 1 93.62 79 ASN B O 1
ATOM 2099 N N . ALA B 1 80 ? -15.703 -17.172 -3.777 1 92.56 80 ALA B N 1
ATOM 2100 C CA . ALA B 1 80 ? -16.219 -18.469 -4.199 1 92.56 80 ALA B CA 1
ATOM 2101 C C . ALA B 1 80 ? -17.641 -18.688 -3.709 1 92.56 80 ALA B C 1
ATOM 2103 O O . ALA B 1 80 ? -18.484 -19.234 -4.434 1 92.56 80 ALA B O 1
ATOM 2104 N N . LEU B 1 81 ? -17.938 -18.25 -2.541 1 89.5 81 LEU B N 1
ATOM 2105 C CA . LEU B 1 81 ? -19.234 -18.469 -1.908 1 89.5 81 LEU B CA 1
ATOM 2106 C C . LEU B 1 81 ? -20.297 -17.547 -2.514 1 89.5 81 LEU B C 1
ATOM 2108 O O . LEU B 1 81 ? -21.453 -17.938 -2.67 1 89.5 81 LEU B O 1
ATOM 2112 N N . HIS B 1 82 ? -19.953 -16.297 -2.811 1 85.88 82 HIS B N 1
ATOM 2113 C CA . HIS B 1 82 ? -20.938 -15.297 -3.223 1 85.88 82 HIS B CA 1
ATOM 2114 C C . HIS B 1 82 ? -21.047 -15.227 -4.742 1 85.88 82 HIS B C 1
ATOM 2116 O O . HIS B 1 82 ? -22.016 -14.664 -5.273 1 85.88 82 HIS B O 1
ATOM 2122 N N . GLN B 1 83 ? -20.188 -15.828 -5.441 1 79.44 83 GLN B N 1
ATOM 2123 C CA . GLN B 1 83 ? -20.203 -15.906 -6.898 1 79.44 83 GLN B CA 1
ATOM 2124 C C . GLN B 1 83 ? -20.5 -14.547 -7.52 1 79.44 83 GLN B C 1
ATOM 2126 O O . GLN B 1 83 ? -21.281 -14.445 -8.469 1 79.44 83 GLN B O 1
ATOM 2131 N N . GLN B 1 84 ? -20.031 -13.477 -6.898 1 73.56 84 GLN B N 1
ATOM 2132 C CA . GLN B 1 84 ? -20.234 -12.125 -7.402 1 73.56 84 GLN B CA 1
ATOM 2133 C C . GLN B 1 84 ? -19.453 -11.891 -8.695 1 73.56 84 GLN B C 1
ATOM 2135 O O . GLN B 1 84 ? -18.375 -12.461 -8.883 1 73.56 84 GLN B O 1
ATOM 2140 N N . GLU B 1 85 ? -20.125 -11.234 -9.633 1 77.19 85 GLU B N 1
ATOM 2141 C CA . GLU B 1 85 ? -19.516 -10.797 -10.883 1 77.19 85 GLU B CA 1
ATOM 2142 C C . GLU B 1 85 ? -19.609 -9.281 -11.047 1 77.19 85 GLU B C 1
ATOM 2144 O O . GLU B 1 85 ? -20.703 -8.734 -11.188 1 77.19 85 GLU B O 1
ATOM 2149 N N . PRO B 1 86 ? -18.484 -8.57 -10.906 1 80.62 86 PRO B N 1
ATOM 2150 C CA . PRO B 1 86 ? -17.109 -9.094 -10.812 1 80.62 86 PRO B CA 1
ATOM 2151 C C . PRO B 1 86 ? -16.719 -9.469 -9.383 1 80.62 86 PRO B C 1
ATOM 2153 O O . PRO B 1 86 ? -17.328 -8.984 -8.422 1 80.62 86 PRO B O 1
ATOM 2156 N N . ALA B 1 87 ? -15.781 -10.328 -9.281 1 90.5 87 ALA B N 1
ATOM 2157 C CA . ALA B 1 87 ? -15.234 -10.703 -7.984 1 90.5 87 ALA B CA 1
ATOM 2158 C C . ALA B 1 87 ? -14.672 -9.484 -7.254 1 90.5 87 ALA B C 1
ATOM 2160 O O . ALA B 1 87 ? -14.32 -8.484 -7.879 1 90.5 87 ALA B O 1
ATOM 2161 N N . VAL B 1 88 ? -14.734 -9.602 -5.926 1 93.69 88 VAL B N 1
ATOM 2162 C CA . VAL B 1 88 ? -14.023 -8.594 -5.145 1 93.69 88 VAL B CA 1
ATOM 2163 C C . VAL B 1 88 ? -12.523 -8.688 -5.418 1 93.69 88 VAL B C 1
ATOM 2165 O O . VAL B 1 88 ? -11.953 -9.781 -5.41 1 93.69 88 VAL B O 1
ATOM 2168 N N . LEU B 1 89 ? -11.969 -7.508 -5.625 1 96.88 89 LEU B N 1
ATOM 2169 C CA . LEU B 1 89 ? -10.57 -7.438 -6.043 1 96.88 89 LEU B CA 1
ATOM 2170 C C . LEU B 1 89 ? -9.688 -6.953 -4.898 1 96.88 89 LEU B C 1
ATOM 2172 O O . LEU B 1 89 ? -10.188 -6.414 -3.908 1 96.88 89 LEU B O 1
ATOM 2176 N N . ILE B 1 90 ? -8.406 -7.223 -5.016 1 98.25 90 ILE B N 1
ATOM 2177 C CA . ILE B 1 90 ? -7.402 -6.559 -4.191 1 98.25 90 ILE B CA 1
ATOM 2178 C C . ILE B 1 90 ? -6.707 -5.465 -5.004 1 98.25 90 ILE B C 1
ATOM 2180 O O . ILE B 1 90 ? -6.844 -5.41 -6.227 1 98.25 90 ILE B O 1
ATOM 2184 N N . SER B 1 91 ? -6.098 -4.578 -4.273 1 98.81 91 SER B N 1
ATOM 2185 C CA . SER B 1 91 ? -5.312 -3.533 -4.93 1 98.81 91 SER B CA 1
ATOM 2186 C C . SER B 1 91 ? -3.82 -3.73 -4.691 1 98.81 91 SER B C 1
ATOM 2188 O O . SER B 1 91 ? -3.404 -4.066 -3.58 1 98.81 91 SER B O 1
ATOM 2190 N N . ILE B 1 92 ? -3 -3.543 -5.746 1 98.94 92 ILE B N 1
ATOM 2191 C CA . ILE B 1 92 ? -1.549 -3.594 -5.594 1 98.94 92 ILE B CA 1
ATOM 2192 C C . ILE B 1 92 ? -0.927 -2.324 -6.172 1 98.94 92 ILE B C 1
ATOM 2194 O O . ILE B 1 92 ? -1.528 -1.662 -7.023 1 98.94 92 ILE B O 1
ATOM 2198 N N . LEU B 1 93 ? 0.254 -1.969 -5.695 1 98.88 93 LEU B N 1
ATOM 2199 C CA . LEU B 1 93 ? 0.969 -0.758 -6.082 1 98.88 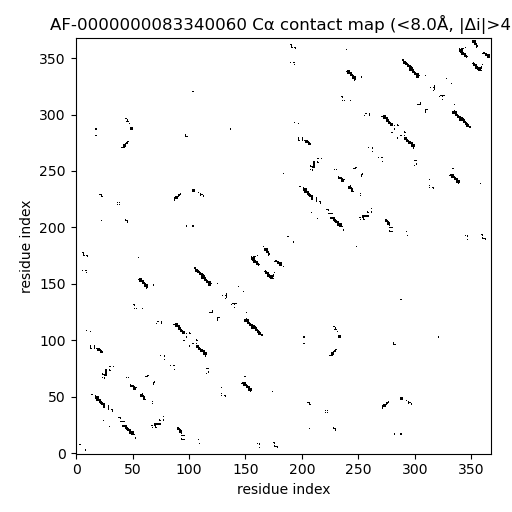93 LEU B CA 1
ATOM 2200 C C . LEU B 1 93 ? 2.439 -1.059 -6.352 1 98.88 93 LEU B C 1
ATOM 2202 O O . LEU B 1 93 ? 3.09 -1.751 -5.566 1 98.88 93 LEU B O 1
ATOM 2206 N N . LEU B 1 94 ? 2.906 -0.66 -7.492 1 98.75 94 LEU B N 1
ATOM 2207 C CA . LEU B 1 94 ? 4.328 -0.582 -7.812 1 98.75 94 LEU B CA 1
ATOM 2208 C C . LEU B 1 94 ? 4.789 0.87 -7.891 1 98.75 94 LEU B C 1
ATOM 2210 O O . LEU B 1 94 ? 4.082 1.719 -8.445 1 98.75 94 LEU B O 1
ATOM 2214 N N . SER B 1 95 ? 5.875 1.152 -7.324 1 97.75 95 SER B N 1
ATOM 2215 C CA . SER B 1 95 ? 6.473 2.48 -7.41 1 97.75 95 SER B CA 1
ATOM 2216 C C . SER B 1 95 ? 7.996 2.396 -7.473 1 97.75 95 SER B C 1
ATOM 2218 O O . SER B 1 95 ? 8.594 1.493 -6.887 1 97.75 95 SER B O 1
ATOM 2220 N N . CYS B 1 96 ? 8.609 3.273 -8.156 1 96 96 CYS B N 1
ATOM 2221 C CA . CYS B 1 96 ? 10.062 3.32 -8.156 1 96 96 CYS B CA 1
ATOM 2222 C C . CYS B 1 96 ? 10.602 3.711 -6.781 1 96 96 CYS B C 1
ATOM 2224 O O . CYS B 1 96 ? 9.859 4.242 -5.953 1 96 96 CYS B O 1
ATOM 2226 N N . ASP B 1 97 ? 11.883 3.426 -6.547 1 96.62 97 ASP B N 1
ATOM 2227 C CA . ASP B 1 97 ? 12.523 3.777 -5.277 1 96.62 97 ASP B CA 1
ATOM 2228 C C . ASP B 1 97 ? 12.523 5.289 -5.066 1 96.62 97 ASP B C 1
ATOM 2230 O O . ASP B 1 97 ? 12.648 6.055 -6.023 1 96.62 97 ASP B O 1
ATOM 2234 N N . GLU B 1 98 ? 12.414 5.688 -3.76 1 96.38 98 GLU B N 1
ATOM 2235 C CA . GLU B 1 98 ? 12.508 7.109 -3.43 1 96.38 98 GLU B CA 1
ATOM 2236 C C . GLU B 1 98 ? 13.812 7.707 -3.938 1 96.38 98 GLU B C 1
ATOM 2238 O O . GLU B 1 98 ? 13.828 8.82 -4.469 1 96.38 98 GLU B O 1
ATOM 2243 N N . ALA B 1 99 ? 14.875 6.973 -3.779 1 95.25 99 ALA B N 1
ATOM 2244 C CA . ALA B 1 99 ? 16.203 7.465 -4.125 1 95.25 99 ALA B CA 1
ATOM 2245 C C . ALA B 1 99 ? 16.312 7.734 -5.625 1 95.25 99 ALA B C 1
ATOM 2247 O O . ALA B 1 99 ? 17.172 8.508 -6.059 1 95.25 99 ALA B O 1
ATOM 2248 N N . GLU B 1 100 ? 15.453 7.121 -6.43 1 94.25 100 GLU B N 1
ATOM 2249 C CA . GLU B 1 100 ? 15.477 7.285 -7.879 1 94.25 100 GLU B CA 1
ATOM 2250 C C . GLU B 1 100 ? 14.469 8.336 -8.336 1 94.25 100 GLU B C 1
ATOM 2252 O O . GLU B 1 100 ? 14.25 8.516 -9.539 1 94.25 100 GLU B O 1
ATOM 2257 N N . THR B 1 101 ? 13.867 8.984 -7.422 1 95.25 101 THR B N 1
ATOM 2258 C CA . THR B 1 101 ? 12.797 9.922 -7.734 1 95.25 101 THR B CA 1
ATOM 2259 C C . THR B 1 101 ? 13.242 11.367 -7.492 1 95.25 101 THR B C 1
ATOM 2261 O O . THR B 1 101 ? 13.602 11.727 -6.371 1 95.25 101 THR B O 1
ATOM 2264 N N . THR B 1 102 ? 13.234 12.156 -8.531 1 92.69 102 THR B N 1
ATOM 2265 C CA . THR B 1 102 ? 13.641 13.555 -8.438 1 92.69 102 THR B CA 1
ATOM 2266 C C . THR B 1 102 ? 12.562 14.391 -7.75 1 92.69 102 THR B C 1
ATOM 2268 O O . THR B 1 102 ? 12.859 15.219 -6.887 1 92.69 102 THR B O 1
ATOM 2271 N N . GLN B 1 103 ? 11.305 14.203 -8.188 1 95.31 103 GLN B N 1
ATOM 2272 C CA . GLN B 1 103 ? 10.164 14.891 -7.605 1 95.31 103 GLN B CA 1
ATOM 2273 C C . GLN B 1 103 ? 9.203 13.906 -6.949 1 95.31 103 GLN B C 1
ATOM 2275 O O . GLN B 1 103 ? 8.375 13.297 -7.629 1 95.31 103 GLN B O 1
ATOM 2280 N N . LEU B 1 104 ? 9.234 13.852 -5.645 1 97.62 104 LEU B N 1
ATOM 2281 C CA . LEU B 1 104 ? 8.531 12.805 -4.902 1 97.62 104 LEU B CA 1
ATOM 2282 C C . LEU B 1 104 ? 7.023 12.984 -5.012 1 97.62 104 LEU B C 1
ATOM 2284 O O . LEU B 1 104 ? 6.273 12.008 -4.941 1 97.62 104 LEU B O 1
ATOM 2288 N N . PHE B 1 105 ? 6.52 14.211 -5.223 1 97.5 105 PHE B N 1
ATOM 2289 C CA . PHE B 1 105 ? 5.09 14.422 -5.422 1 97.5 105 PHE B CA 1
ATOM 2290 C C . PHE B 1 105 ? 4.648 13.875 -6.777 1 97.5 105 PHE B C 1
ATOM 2292 O O . PHE B 1 105 ? 3.449 13.75 -7.039 1 97.5 105 PHE B O 1
ATOM 2299 N N . ALA B 1 106 ? 5.559 13.586 -7.582 1 95.56 106 ALA B N 1
ATOM 2300 C CA . ALA B 1 106 ? 5.289 13.062 -8.914 1 95.56 106 ALA B CA 1
ATOM 2301 C C . ALA B 1 106 ? 5.906 11.68 -9.094 1 95.56 106 ALA B C 1
ATOM 2303 O O . ALA B 1 106 ? 6.238 11.281 -10.219 1 95.56 106 ALA B O 1
ATOM 2304 N N . ARG B 1 107 ? 6.094 10.969 -8.031 1 97.12 107 ARG B N 1
ATOM 2305 C CA . ARG B 1 107 ? 6.738 9.664 -8.047 1 97.12 107 ARG B CA 1
ATOM 2306 C C . ARG B 1 107 ? 6.02 8.711 -8.992 1 97.12 107 ARG B C 1
ATOM 2308 O O . ARG B 1 107 ? 4.797 8.562 -8.922 1 97.12 107 ARG B O 1
ATOM 2315 N N . GLN B 1 108 ? 6.805 8.102 -9.906 1 97.81 108 GLN B N 1
ATOM 2316 C CA . GLN B 1 108 ? 6.25 7.125 -10.836 1 97.81 108 GLN B CA 1
ATOM 2317 C C . GLN B 1 108 ? 5.625 5.949 -10.086 1 97.81 108 GLN B C 1
ATOM 2319 O O . GLN B 1 108 ? 6.25 5.371 -9.195 1 97.81 108 GLN B O 1
ATOM 2324 N N . ARG B 1 109 ? 4.402 5.602 -10.508 1 98.31 109 ARG B N 1
ATOM 2325 C CA . ARG B 1 109 ? 3.711 4.543 -9.773 1 98.31 109 ARG B CA 1
ATOM 2326 C C . ARG B 1 109 ? 2.623 3.908 -10.633 1 98.31 109 ARG B C 1
ATOM 2328 O O . ARG B 1 109 ? 2.086 4.551 -11.539 1 98.31 109 ARG B O 1
ATOM 2335 N N . LEU B 1 110 ? 2.33 2.715 -10.312 1 98.69 110 LEU B N 1
ATOM 2336 C CA . LEU B 1 110 ? 1.314 1.898 -10.961 1 98.69 110 LEU B CA 1
ATOM 2337 C C . LEU B 1 110 ? 0.403 1.235 -9.938 1 98.69 110 LEU B C 1
ATOM 2339 O O . LEU B 1 110 ? 0.838 0.355 -9.188 1 98.69 110 LEU B O 1
ATOM 2343 N N . SER B 1 111 ? -0.833 1.72 -9.852 1 98.62 111 SER B N 1
ATOM 2344 C CA . SER B 1 111 ? -1.862 1.137 -9 1 98.62 111 SER B CA 1
ATOM 2345 C C . SER B 1 111 ? -2.803 0.242 -9.797 1 98.62 111 SER B C 1
ATOM 2347 O O . SER B 1 111 ? -3.299 0.64 -10.852 1 98.62 111 SER B O 1
ATOM 2349 N N . MET B 1 112 ? -3.102 -0.952 -9.266 1 98.69 112 MET B N 1
ATOM 2350 C CA . MET B 1 112 ? -3.873 -1.903 -10.062 1 98.69 112 MET B CA 1
ATOM 2351 C C . MET B 1 112 ? -4.902 -2.625 -9.195 1 98.69 112 MET B C 1
ATOM 2353 O O . MET B 1 112 ? -4.664 -2.873 -8.016 1 98.69 112 MET B O 1
ATOM 2357 N N . GLN B 1 113 ? -5.984 -2.963 -9.844 1 98.31 113 GLN B N 1
ATOM 2358 C CA . GLN B 1 113 ? -6.984 -3.877 -9.305 1 98.31 113 GLN B CA 1
ATOM 2359 C C . GLN B 1 113 ? -6.789 -5.289 -9.844 1 98.31 113 GLN B C 1
ATOM 2361 O O . GLN B 1 113 ? -6.699 -5.488 -11.055 1 98.31 113 GLN B O 1
ATOM 2366 N N . CYS B 1 114 ? -6.758 -6.23 -8.883 1 98.5 114 CYS B N 1
ATOM 2367 C CA . CYS B 1 114 ? -6.426 -7.578 -9.336 1 98.5 114 CYS B CA 1
ATOM 2368 C C . CYS B 1 114 ? -7.375 -8.609 -8.734 1 98.5 114 CYS B C 1
ATOM 2370 O O . CYS B 1 114 ? -7.75 -8.5 -7.562 1 98.5 114 CYS B O 1
ATOM 2372 N N . GLU B 1 115 ? -7.715 -9.562 -9.531 1 97.69 115 GLU B N 1
ATOM 2373 C CA . GLU B 1 115 ? -8.289 -10.797 -9.008 1 97.69 115 GLU B CA 1
ATOM 2374 C C . GLU B 1 115 ? -7.207 -11.688 -8.391 1 97.69 115 GLU B C 1
ATOM 2376 O O . GLU B 1 115 ? -6.09 -11.758 -8.906 1 97.69 115 GLU B O 1
ATOM 2381 N N . VAL B 1 116 ? -7.617 -12.375 -7.355 1 98.25 116 VAL B N 1
ATOM 2382 C CA . VAL B 1 116 ? -6.613 -13.195 -6.68 1 98.25 116 VAL B CA 1
ATOM 2383 C C . VAL B 1 116 ? -7.074 -14.648 -6.641 1 98.25 116 VAL B C 1
ATOM 2385 O O . VAL B 1 116 ? -8.266 -14.922 -6.461 1 98.25 116 VAL B O 1
ATOM 2388 N N . GLY B 1 117 ? -6.168 -15.555 -6.828 1 98.06 117 GLY B N 1
ATOM 2389 C CA . GLY B 1 117 ? -6.367 -16.984 -6.668 1 98.06 117 GLY B CA 1
ATOM 2390 C C . GLY B 1 117 ? -5.168 -17.688 -6.062 1 98.06 117 GLY B C 1
ATOM 2391 O O . GLY B 1 117 ? -4.027 -17.266 -6.254 1 98.06 117 GLY B O 1
ATOM 2392 N N . LYS B 1 118 ? -5.477 -18.734 -5.383 1 98.5 118 LYS B N 1
ATOM 2393 C CA . LYS B 1 118 ? -4.395 -19.578 -4.879 1 98.5 118 LYS B CA 1
ATOM 2394 C C . LYS B 1 118 ? -3.93 -20.562 -5.945 1 98.5 118 LYS B C 1
ATOM 2396 O O . LYS B 1 118 ? -4.75 -21.156 -6.652 1 98.5 118 LYS B O 1
ATOM 2401 N N . VAL B 1 119 ? -2.615 -20.766 -6.07 1 98.38 119 VAL B N 1
ATOM 2402 C CA . VAL B 1 119 ? -2.066 -21.719 -7.027 1 98.38 119 VAL B CA 1
ATOM 2403 C C . VAL B 1 119 ? -1.84 -23.062 -6.34 1 98.38 119 VAL B C 1
ATOM 2405 O O . VAL B 1 119 ? -1.059 -23.156 -5.391 1 98.38 119 VAL B O 1
ATOM 2408 N N . ASP B 1 120 ? -2.445 -24.047 -6.871 1 97.62 120 ASP B N 1
ATOM 2409 C CA . ASP B 1 120 ? -2.32 -25.391 -6.336 1 97.62 120 ASP B CA 1
ATOM 2410 C C . ASP B 1 120 ? -0.919 -25.953 -6.578 1 97.62 120 ASP B C 1
ATOM 2412 O O . ASP B 1 120 ? -0.366 -25.812 -7.668 1 97.62 120 ASP B O 1
ATOM 2416 N N . SER B 1 121 ? -0.373 -26.594 -5.539 1 96.31 121 SER B N 1
ATOM 2417 C CA . SER B 1 121 ? 0.98 -27.125 -5.629 1 96.31 121 SER B CA 1
ATOM 2418 C C . SER B 1 121 ? 1.068 -28.234 -6.684 1 96.31 121 SER B C 1
ATOM 2420 O O . SER B 1 121 ? 2.156 -28.547 -7.168 1 96.31 121 SER B O 1
ATOM 2422 N N . GLN B 1 122 ? -0.077 -28.781 -7.074 1 96.94 122 GLN B N 1
ATOM 2423 C CA . GLN B 1 122 ? -0.105 -29.859 -8.062 1 96.94 122 GLN B CA 1
ATOM 2424 C C . GLN B 1 122 ? -0.321 -29.312 -9.469 1 96.94 122 GLN B C 1
ATOM 2426 O O . GLN B 1 122 ? -0.245 -30.062 -10.445 1 96.94 122 GLN B O 1
ATOM 2431 N N . SER B 1 123 ? -0.593 -28.031 -9.508 1 96.38 123 SER B N 1
ATOM 2432 C CA . SER B 1 123 ? -0.809 -27.422 -10.812 1 96.38 123 SER B CA 1
ATOM 2433 C C . SER B 1 123 ? 0.476 -27.422 -11.641 1 96.38 123 SER B C 1
ATOM 2435 O O . SER B 1 123 ? 1.574 -27.344 -11.086 1 96.38 123 SER B O 1
ATOM 2437 N N . LYS B 1 124 ? 0.388 -27.422 -12.969 1 96.75 124 LYS B N 1
ATOM 2438 C CA . LYS B 1 124 ? 1.517 -27.453 -13.891 1 96.75 124 LYS B CA 1
ATOM 2439 C C . LYS B 1 124 ? 2.332 -26.172 -13.797 1 96.75 124 LYS B C 1
ATOM 2441 O O . LYS B 1 124 ? 3.521 -26.156 -14.125 1 96.75 124 LYS B O 1
ATOM 2446 N N . ILE B 1 125 ? 1.75 -25.094 -13.312 1 96.94 125 ILE B N 1
ATOM 2447 C CA . ILE B 1 125 ? 2.436 -23.797 -13.336 1 96.94 125 ILE B CA 1
ATOM 2448 C C . ILE B 1 125 ? 3.205 -23.609 -12.031 1 96.94 125 ILE B C 1
ATOM 2450 O O . ILE B 1 125 ? 4.055 -22.719 -11.938 1 96.94 125 ILE B O 1
ATOM 2454 N N . TYR B 1 126 ? 2.912 -24.359 -11.031 1 97.69 126 TYR B N 1
ATOM 2455 C CA . TYR B 1 126 ? 3.451 -24.141 -9.688 1 97.69 126 TYR B CA 1
ATOM 2456 C C . TYR B 1 126 ? 4.973 -24.203 -9.695 1 97.69 126 TYR B C 1
ATOM 2458 O O . TYR B 1 126 ? 5.645 -23.25 -9.32 1 97.69 126 TYR B O 1
ATOM 2466 N N . GLN B 1 127 ? 5.551 -25.281 -10.188 1 97.31 127 GLN B N 1
ATOM 2467 C CA . GLN B 1 127 ? 6.988 -25.516 -10.117 1 97.31 127 GLN B CA 1
ATOM 2468 C C . GLN B 1 127 ? 7.75 -24.531 -10.992 1 97.31 127 GLN B C 1
ATOM 2470 O O . GLN B 1 127 ? 8.758 -23.953 -10.562 1 97.31 127 GLN B O 1
ATOM 2475 N N . PRO B 1 128 ? 7.285 -24.281 -12.211 1 97.81 128 PRO B N 1
ATOM 2476 C CA . PRO B 1 128 ? 7.98 -23.297 -13.039 1 97.81 128 PRO B CA 1
ATOM 2477 C C . PRO B 1 128 ? 8.016 -21.906 -12.391 1 97.81 128 PRO B C 1
ATOM 2479 O O . PRO B 1 128 ? 9.031 -21.219 -12.477 1 97.81 128 PRO B O 1
ATOM 2482 N N . ILE B 1 129 ? 6.98 -21.484 -11.766 1 98.12 129 ILE B N 1
ATOM 2483 C CA . ILE B 1 129 ? 6.934 -20.172 -11.141 1 98.12 129 ILE B CA 1
ATOM 2484 C C . ILE B 1 129 ? 7.898 -20.125 -9.961 1 98.12 129 ILE B C 1
ATOM 2486 O O . ILE B 1 129 ? 8.641 -19.156 -9.789 1 98.12 129 ILE B O 1
ATOM 2490 N N . LEU B 1 130 ? 7.934 -21.156 -9.164 1 97.81 130 LEU B N 1
ATOM 2491 C CA . LEU B 1 130 ? 8.852 -21.188 -8.031 1 97.81 130 LEU B CA 1
ATOM 2492 C C . LEU B 1 130 ? 10.305 -21.203 -8.5 1 97.81 130 LEU B C 1
ATOM 2494 O O . LEU B 1 130 ? 11.18 -20.625 -7.855 1 97.81 130 LEU B O 1
ATOM 2498 N N . ALA B 1 131 ? 10.539 -21.922 -9.586 1 97.62 131 ALA B N 1
ATOM 2499 C CA . ALA B 1 131 ? 11.875 -21.891 -10.172 1 97.62 131 ALA B CA 1
ATOM 2500 C C . ALA B 1 131 ? 12.289 -20.469 -10.547 1 97.62 131 ALA B C 1
ATOM 2502 O O . ALA B 1 131 ? 13.438 -20.078 -10.352 1 97.62 131 ALA B O 1
ATOM 2503 N N . GLN B 1 132 ? 11.367 -19.719 -11.078 1 98.19 132 GLN B N 1
ATOM 2504 C CA . GLN B 1 132 ? 11.656 -18.328 -11.414 1 98.19 132 GLN B CA 1
ATOM 2505 C C . GLN B 1 132 ? 11.914 -17.5 -10.164 1 98.19 132 GLN B C 1
ATOM 2507 O O . GLN B 1 132 ? 12.75 -16.594 -10.172 1 98.19 132 GLN B O 1
ATOM 2512 N N . PHE B 1 133 ? 11.141 -17.75 -9.086 1 98.62 133 PHE B N 1
ATOM 2513 C CA . PHE B 1 133 ? 11.43 -17.094 -7.816 1 98.62 133 PHE B CA 1
ATOM 2514 C C . PHE B 1 133 ? 12.867 -17.344 -7.387 1 98.62 133 PHE B C 1
ATOM 2516 O O . PHE B 1 133 ? 13.562 -16.422 -6.953 1 98.62 133 PHE B O 1
ATOM 2523 N N . THR B 1 134 ? 13.305 -18.609 -7.508 1 98.06 134 THR B N 1
ATOM 2524 C CA . THR B 1 134 ? 14.664 -18.969 -7.121 1 98.06 134 THR B CA 1
ATOM 2525 C C . THR B 1 134 ? 15.688 -18.25 -7.988 1 98.06 134 THR B C 1
ATOM 2527 O O . THR B 1 134 ? 16.688 -17.75 -7.484 1 98.06 134 THR B O 1
ATOM 2530 N N . GLU B 1 135 ? 15.43 -18.188 -9.227 1 97.69 135 GLU B N 1
ATOM 2531 C CA . GLU B 1 135 ? 16.328 -17.516 -10.156 1 97.69 135 GLU B CA 1
ATOM 2532 C C . GLU B 1 135 ? 16.453 -16.031 -9.82 1 97.69 135 GLU B C 1
ATOM 2534 O O . GLU B 1 135 ? 17.562 -15.477 -9.852 1 97.69 135 GLU B O 1
ATOM 2539 N N . GLU B 1 136 ? 15.336 -15.422 -9.469 1 97.5 136 GLU B N 1
ATOM 2540 C CA . GLU B 1 136 ? 15.289 -13.977 -9.281 1 97.5 136 GLU B CA 1
ATOM 2541 C C . GLU B 1 136 ? 15.789 -13.586 -7.891 1 97.5 136 GLU B C 1
ATOM 2543 O O . GLU B 1 136 ? 16.453 -12.562 -7.727 1 97.5 136 GLU B O 1
ATOM 2548 N N . PHE B 1 137 ? 15.484 -14.367 -6.887 1 98 137 PHE B N 1
ATOM 2549 C CA . PHE B 1 137 ? 15.703 -13.906 -5.52 1 98 137 PHE B CA 1
ATOM 2550 C C . PHE B 1 137 ? 16.734 -14.766 -4.812 1 98 137 PHE B C 1
ATOM 2552 O O . PHE B 1 137 ? 17.125 -14.469 -3.68 1 98 137 PHE B O 1
ATOM 2559 N N . GLY B 1 138 ? 17.125 -15.906 -5.414 1 97.06 138 GLY B N 1
ATOM 2560 C CA . GLY B 1 138 ? 18.266 -16.672 -4.934 1 97.06 138 GLY B CA 1
ATOM 2561 C C . GLY B 1 138 ? 17.875 -17.812 -4.016 1 97.06 138 GLY B C 1
ATOM 2562 O O . GLY B 1 138 ? 16.719 -18.25 -4.02 1 97.06 138 GLY B O 1
ATOM 2563 N N . GLU B 1 139 ? 18.828 -18.312 -3.273 1 95.44 139 GLU B N 1
ATOM 2564 C CA . GLU B 1 139 ? 18.75 -19.562 -2.525 1 95.44 139 GLU B CA 1
ATOM 2565 C C . GLU B 1 139 ? 17.766 -19.453 -1.363 1 95.44 139 GLU B C 1
ATOM 2567 O O . GLU B 1 139 ? 17.25 -20.469 -0.874 1 95.44 139 GLU B O 1
ATOM 2572 N N . VAL B 1 140 ? 17.516 -18.297 -0.981 1 96.19 140 VAL B N 1
ATOM 2573 C CA . VAL B 1 140 ? 16.578 -18.125 0.125 1 96.19 140 VAL B CA 1
ATOM 2574 C C . VAL B 1 140 ? 15.227 -18.75 -0.227 1 96.19 140 VAL B C 1
ATOM 2576 O O . VAL B 1 140 ? 14.555 -19.312 0.641 1 96.19 140 VAL B O 1
ATOM 2579 N N . VAL B 1 141 ? 14.875 -18.734 -1.463 1 97.31 141 VAL B N 1
ATOM 2580 C CA . VAL B 1 141 ? 13.594 -19.266 -1.913 1 97.31 141 VAL B CA 1
ATOM 2581 C C . VAL B 1 141 ? 13.555 -20.781 -1.684 1 97.31 141 VAL B C 1
ATOM 2583 O O . VAL B 1 141 ? 12.508 -21.344 -1.357 1 97.31 141 VAL B O 1
ATOM 2586 N N . ASP B 1 142 ? 14.641 -21.438 -1.797 1 96.06 142 ASP B N 1
ATOM 2587 C CA . ASP B 1 142 ? 14.711 -22.875 -1.544 1 96.06 142 ASP B CA 1
ATOM 2588 C C . ASP B 1 142 ? 14.391 -23.188 -0.084 1 96.06 142 ASP B C 1
ATOM 2590 O O . ASP B 1 142 ? 13.781 -24.219 0.215 1 96.06 142 ASP B O 1
ATOM 2594 N N . ILE B 1 143 ? 14.805 -22.328 0.766 1 96.69 143 ILE B N 1
ATOM 2595 C CA . ILE B 1 143 ? 14.484 -22.484 2.182 1 96.69 143 ILE B CA 1
ATOM 2596 C C . ILE B 1 143 ? 12.992 -22.234 2.406 1 96.69 143 ILE B C 1
ATOM 2598 O O . ILE B 1 143 ? 12.32 -23 3.086 1 96.69 143 ILE B O 1
ATOM 2602 N N . LEU B 1 144 ? 12.445 -21.172 1.802 1 96.75 144 LEU B N 1
ATOM 2603 C CA . LEU B 1 144 ? 11.047 -20.797 1.97 1 96.75 144 LEU B CA 1
ATOM 2604 C C . LEU B 1 144 ? 10.133 -21.922 1.475 1 96.75 144 LEU B C 1
ATOM 2606 O O . LEU B 1 144 ? 9.055 -22.141 2.041 1 96.75 144 LEU B O 1
ATOM 2610 N N . LYS B 1 145 ? 10.562 -22.641 0.446 1 95.69 145 LYS B N 1
ATOM 2611 C CA . LYS B 1 145 ? 9.789 -23.75 -0.122 1 95.69 145 LYS B CA 1
ATOM 2612 C C . LYS B 1 145 ? 9.578 -24.859 0.907 1 95.69 145 LYS B C 1
ATOM 2614 O O . LYS B 1 145 ? 8.625 -25.641 0.802 1 95.69 145 LYS B O 1
ATOM 2619 N N . THR B 1 146 ? 10.492 -24.906 1.841 1 95.81 146 THR B N 1
ATOM 2620 C CA . THR B 1 146 ? 10.422 -25.969 2.846 1 95.81 146 THR B CA 1
ATOM 2621 C C . THR B 1 146 ? 9.562 -25.531 4.027 1 95.81 146 THR B C 1
ATOM 2623 O O . THR B 1 146 ? 9.289 -26.328 4.93 1 95.81 146 THR B O 1
ATOM 2626 N N . LEU B 1 147 ? 9.141 -24.297 4.082 1 96 147 LEU B N 1
ATOM 2627 C CA . LEU B 1 147 ? 8.281 -23.75 5.125 1 96 147 LEU B CA 1
ATOM 2628 C C . LEU B 1 147 ? 6.832 -23.672 4.652 1 96 147 LEU B C 1
ATOM 2630 O O . LEU B 1 147 ? 6.5 -24.188 3.582 1 96 147 LEU B O 1
ATOM 2634 N N . ASP B 1 148 ? 5.984 -23.188 5.441 1 96.81 148 ASP B N 1
ATOM 2635 C CA . ASP B 1 148 ? 4.578 -23.078 5.074 1 96.81 148 ASP B CA 1
ATOM 2636 C C . ASP B 1 148 ? 4.32 -21.797 4.277 1 96.81 148 ASP B C 1
ATOM 2638 O O . ASP B 1 148 ? 3.867 -20.797 4.832 1 96.81 148 ASP B O 1
ATOM 2642 N N . PHE B 1 149 ? 4.688 -21.906 3.055 1 98.25 149 PHE B N 1
ATOM 2643 C CA . PHE B 1 149 ? 4.438 -20.797 2.145 1 98.25 149 PHE B CA 1
ATOM 2644 C C . PHE B 1 149 ? 3.42 -21.188 1.078 1 98.25 149 PHE B C 1
ATOM 2646 O O . PHE B 1 149 ? 3.297 -22.359 0.736 1 98.25 149 PHE B O 1
ATOM 2653 N N . HIS B 1 150 ? 2.746 -20.141 0.566 1 98.56 150 HIS B N 1
ATOM 2654 C CA . HIS B 1 150 ? 1.693 -20.328 -0.425 1 98.56 150 HIS B CA 1
ATOM 2655 C C . HIS B 1 150 ? 1.915 -19.438 -1.644 1 98.56 150 HIS B C 1
ATOM 2657 O O . HIS B 1 150 ? 2.33 -18.297 -1.508 1 98.56 150 HIS B O 1
ATOM 2663 N N . LEU B 1 151 ? 1.641 -20.047 -2.785 1 98.81 151 LEU B N 1
ATOM 2664 C CA . LEU B 1 151 ? 1.733 -19.312 -4.043 1 98.81 151 LEU B CA 1
ATOM 2665 C C . LEU B 1 151 ? 0.368 -18.766 -4.461 1 98.81 151 LEU B C 1
ATOM 2667 O O . LEU B 1 151 ? -0.617 -19.516 -4.473 1 98.81 151 LEU B O 1
ATOM 2671 N N . PHE B 1 152 ? 0.288 -17.453 -4.703 1 98.94 152 PHE B N 1
ATOM 2672 C CA . PHE B 1 152 ? -0.932 -16.812 -5.184 1 98.94 152 PHE B CA 1
ATOM 2673 C C . PHE B 1 152 ? -0.707 -16.172 -6.547 1 98.94 152 PHE B C 1
ATOM 2675 O O . PHE B 1 152 ? 0.394 -15.711 -6.848 1 98.94 152 PHE B O 1
ATOM 2682 N N . LYS B 1 153 ? -1.705 -16.203 -7.324 1 98.81 153 LYS B N 1
ATOM 2683 C CA . LYS B 1 153 ? -1.749 -15.523 -8.617 1 98.81 153 LYS B CA 1
ATOM 2684 C C . LYS B 1 153 ? -2.643 -14.289 -8.562 1 98.81 153 LYS B C 1
ATOM 2686 O O . LYS B 1 153 ? -3.781 -14.359 -8.102 1 98.81 153 LYS B O 1
ATOM 2691 N N . LEU B 1 154 ? -2.129 -13.133 -8.969 1 98.81 154 LEU B N 1
ATOM 2692 C CA . LEU B 1 154 ? -2.861 -11.883 -9.094 1 98.81 154 LEU B CA 1
ATOM 2693 C C . LEU B 1 154 ? -3.029 -11.492 -10.555 1 98.81 154 LEU B C 1
ATOM 2695 O O . LEU B 1 154 ? -2.051 -11.172 -11.234 1 98.81 154 LEU B O 1
ATOM 2699 N N . GLN B 1 155 ? -4.219 -11.477 -10.992 1 98.38 155 GLN B N 1
ATOM 2700 C CA . GLN B 1 155 ? -4.535 -11.109 -12.367 1 98.38 155 GLN B CA 1
ATOM 2701 C C . GLN B 1 155 ? -5.062 -9.68 -12.445 1 98.38 155 GLN B C 1
ATOM 2703 O O . GLN B 1 155 ? -6.148 -9.383 -11.945 1 98.38 155 GLN B O 1
ATOM 2708 N N . CYS B 1 156 ? -4.363 -8.859 -13.188 1 98.44 156 CYS B N 1
ATOM 2709 C CA . CYS B 1 156 ? -4.73 -7.453 -13.297 1 98.44 156 CYS B CA 1
ATOM 2710 C C . CYS B 1 156 ? -6.016 -7.285 -14.094 1 98.44 156 CYS B C 1
ATOM 2712 O O . CYS B 1 156 ? -6.18 -7.895 -15.156 1 98.44 156 CYS B O 1
ATOM 2714 N N . ILE B 1 157 ? -6.91 -6.426 -13.641 1 97.81 157 ILE B N 1
ATOM 2715 C CA . ILE B 1 157 ? -8.172 -6.141 -14.305 1 97.81 157 ILE B CA 1
ATOM 2716 C C . ILE B 1 157 ? -8.164 -4.707 -14.844 1 97.81 157 ILE B C 1
ATOM 2718 O O . ILE B 1 157 ? -8.703 -4.438 -15.922 1 97.81 157 ILE B O 1
ATOM 2722 N N . SER B 1 158 ? -7.637 -3.812 -14.07 1 97.88 158 SER B N 1
ATOM 2723 C CA . SER B 1 158 ? -7.547 -2.398 -14.414 1 97.88 158 SER B CA 1
ATOM 2724 C C . SER B 1 158 ? -6.508 -1.684 -13.555 1 97.88 158 SER B C 1
ATOM 2726 O O . SER B 1 158 ? -6 -2.254 -12.586 1 97.88 158 SER B O 1
ATOM 2728 N N . GLY B 1 159 ? -6.191 -0.443 -13.977 1 97.94 159 GLY B N 1
ATOM 2729 C CA . GLY B 1 159 ? -5.242 0.274 -13.141 1 97.94 159 GLY B CA 1
ATOM 2730 C C . GLY B 1 159 ? -5.012 1.704 -13.594 1 97.94 159 GLY B C 1
ATOM 2731 O O . GLY B 1 159 ? -5.582 2.145 -14.594 1 97.94 159 GLY B O 1
ATOM 2732 N N . ASP B 1 160 ? -4.305 2.383 -12.781 1 97.88 160 ASP B N 1
ATOM 2733 C CA . ASP B 1 160 ? -3.842 3.748 -13.016 1 97.88 160 ASP B CA 1
ATOM 2734 C C . ASP B 1 160 ? -2.316 3.82 -13.008 1 97.88 160 ASP B C 1
ATOM 2736 O O . ASP B 1 160 ? -1.662 3.195 -12.172 1 97.88 160 ASP B O 1
ATOM 2740 N N . TYR B 1 161 ? -1.817 4.52 -13.969 1 98.19 161 TYR B N 1
ATOM 2741 C CA . TYR B 1 161 ? -0.383 4.758 -14.086 1 98.19 161 TYR B CA 1
ATOM 2742 C C . TYR B 1 161 ? -0.071 6.246 -14.031 1 98.19 161 TYR B C 1
ATOM 2744 O O . TYR B 1 161 ? -0.676 7.043 -14.75 1 98.19 161 TYR B O 1
ATOM 2752 N N . VAL B 1 162 ? 0.815 6.633 -13.125 1 97.25 162 VAL B N 1
ATOM 2753 C CA . VAL B 1 162 ? 1.31 8 -13.031 1 97.25 162 VAL B CA 1
ATOM 2754 C C . VAL B 1 162 ? 2.803 8.031 -13.352 1 97.25 162 VAL B C 1
ATOM 2756 O O . VAL B 1 162 ? 3.605 7.402 -12.656 1 97.25 162 VAL B O 1
ATOM 2759 N N . GLN B 1 163 ? 3.162 8.75 -14.352 1 96.12 163 GLN B N 1
ATOM 2760 C CA . GLN B 1 163 ? 4.559 8.859 -14.758 1 96.12 163 GLN B CA 1
ATOM 2761 C C . GLN B 1 163 ? 5.207 10.109 -14.164 1 96.12 163 GLN B C 1
ATOM 2763 O O . GLN B 1 163 ? 6.426 10.164 -14.008 1 96.12 163 GLN B O 1
ATOM 2768 N N . GLY B 1 164 ? 4.426 11.133 -13.891 1 93.31 164 GLY B N 1
ATOM 2769 C CA . GLY B 1 164 ? 4.82 12.43 -13.375 1 93.31 164 GLY B CA 1
ATOM 2770 C C . GLY B 1 164 ? 3.684 13.43 -13.336 1 93.31 164 GLY B C 1
ATOM 2771 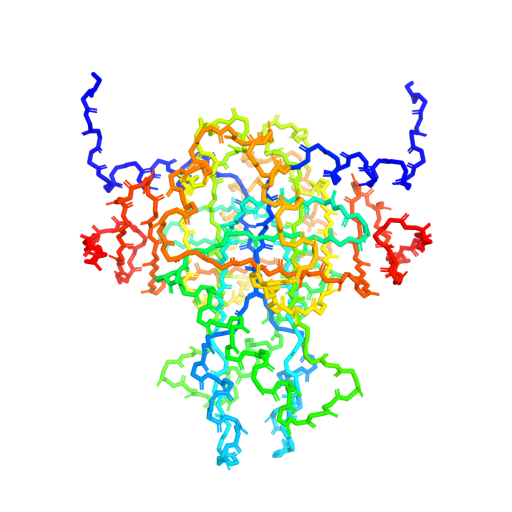O O . GLY B 1 164 ? 2.516 13.055 -13.477 1 93.31 164 GLY B O 1
ATOM 2772 N N . PHE B 1 165 ? 4.121 14.633 -13.062 1 90.12 165 PHE B N 1
ATOM 2773 C CA . PHE B 1 165 ? 3.109 15.688 -13.008 1 90.12 165 PHE B CA 1
ATOM 2774 C C . PHE B 1 165 ? 2.35 15.781 -14.328 1 90.12 165 PHE B C 1
ATOM 2776 O O . PHE B 1 165 ? 2.957 15.953 -15.383 1 90.12 165 PHE B O 1
ATOM 2783 N N . GLY B 1 166 ? 1.071 15.625 -14.203 1 88.25 166 GLY B N 1
ATOM 2784 C CA . GLY B 1 166 ? 0.218 15.789 -15.367 1 88.25 166 GLY B CA 1
ATOM 2785 C C . GLY B 1 166 ? 0.283 14.617 -16.328 1 88.25 166 GLY B C 1
ATOM 2786 O O . GLY B 1 166 ? -0.261 14.672 -17.422 1 88.25 166 GLY B O 1
ATOM 2787 N N . GLN B 1 167 ? 0.939 13.633 -15.977 1 94.25 167 GLN B N 1
ATOM 2788 C CA . GLN B 1 167 ? 1.095 12.43 -16.781 1 94.25 167 GLN B CA 1
ATOM 2789 C C . GLN B 1 167 ? 0.469 11.219 -16.094 1 94.25 167 GLN B C 1
ATOM 2791 O O . GLN B 1 167 ? 1.178 10.312 -15.664 1 94.25 167 GLN B O 1
ATOM 2796 N N . ALA B 1 168 ? -0.824 11.258 -16.031 1 96.31 168 ALA B N 1
ATOM 2797 C CA . ALA B 1 168 ? -1.619 10.195 -15.43 1 96.31 168 ALA B CA 1
ATOM 2798 C C . ALA B 1 168 ? -2.471 9.477 -16.469 1 96.31 168 ALA B C 1
ATOM 2800 O O . ALA B 1 168 ? -3.057 10.117 -17.344 1 96.31 168 ALA B O 1
ATOM 2801 N N . TYR B 1 169 ? -2.51 8.211 -16.359 1 97.5 169 TYR B N 1
ATOM 2802 C CA . TYR B 1 169 ? -3.197 7.359 -17.328 1 97.5 169 TYR B CA 1
ATOM 2803 C C . TYR B 1 169 ? -4.02 6.289 -16.609 1 97.5 169 TYR B C 1
ATOM 2805 O O . TYR B 1 169 ? -3.74 5.941 -15.469 1 97.5 169 TYR B O 1
ATOM 2813 N N . ARG B 1 170 ? -4.988 5.836 -17.281 1 97.5 170 ARG B N 1
ATOM 2814 C CA . ARG B 1 170 ? -5.762 4.68 -16.828 1 97.5 170 ARG B CA 1
ATOM 2815 C C . ARG B 1 170 ? -5.777 3.594 -17.906 1 97.5 170 ARG B C 1
ATOM 2817 O O . ARG B 1 170 ? -5.578 3.875 -19.094 1 97.5 170 ARG B O 1
ATOM 2824 N N . PHE B 1 171 ? -5.965 2.369 -17.5 1 97.69 171 PHE B N 1
ATOM 2825 C CA . PHE B 1 171 ? -6.074 1.27 -18.438 1 97.69 171 PHE B CA 1
ATOM 2826 C C . PHE B 1 171 ? -7.035 0.204 -17.922 1 97.69 171 PHE B C 1
ATOM 2828 O O . PHE B 1 171 ? -7.34 0.164 -16.734 1 97.69 171 PHE B O 1
ATOM 2835 N N . GLN B 1 172 ? -7.484 -0.59 -18.828 1 97.19 172 GLN B N 1
ATOM 2836 C CA . GLN B 1 172 ? -8.258 -1.795 -18.562 1 97.19 172 GLN B CA 1
ATOM 2837 C C . GLN B 1 172 ? -7.559 -3.037 -19.109 1 97.19 172 GLN B C 1
ATOM 2839 O O . GLN B 1 172 ? -6.836 -2.961 -20.094 1 97.19 172 GLN B O 1
ATOM 2844 N N . GLY B 1 173 ? -7.695 -4.102 -18.422 1 96.31 173 GLY B N 1
ATOM 2845 C CA . GLY B 1 173 ? -7.105 -5.352 -18.875 1 96.31 173 GLY B CA 1
ATOM 2846 C C . GLY B 1 173 ? -5.668 -5.535 -18.438 1 96.31 173 GLY B C 1
ATOM 2847 O O . GLY B 1 173 ? -5.363 -5.391 -17.25 1 96.31 173 GLY B O 1
ATOM 2848 N N . LEU B 1 174 ? -4.746 -5.82 -19.422 1 96.81 174 LEU B N 1
ATOM 2849 C CA . LEU B 1 174 ? -3.348 -6.094 -19.109 1 96.81 174 LEU B CA 1
ATOM 2850 C C . LEU B 1 174 ? -2.627 -4.82 -18.688 1 96.81 174 LEU B C 1
ATOM 2852 O O . LEU B 1 174 ? -2.869 -3.748 -19.25 1 96.81 174 LEU B O 1
ATOM 2856 N N . PRO B 1 175 ? -1.737 -5.031 -17.797 1 97.25 175 PRO B N 1
ATOM 2857 C CA . PRO B 1 175 ? -1.033 -3.838 -17.312 1 97.25 175 PRO B CA 1
ATOM 2858 C C . PRO B 1 175 ? -0.349 -3.072 -18.453 1 97.25 175 PRO B C 1
ATOM 2860 O O . PRO B 1 175 ? 0.329 -3.674 -19.281 1 97.25 175 PRO B O 1
ATOM 2863 N N . CYS B 1 176 ? -0.514 -1.749 -18.5 1 96.31 176 CYS B N 1
ATOM 2864 C CA . CYS B 1 176 ? 0.207 -0.802 -19.344 1 96.31 176 CYS B CA 1
ATOM 2865 C C . CYS B 1 176 ? -0.234 -0.924 -20.797 1 96.31 176 CYS B C 1
ATOM 2867 O O . CYS B 1 176 ? 0.329 -0.271 -21.688 1 96.31 176 CYS B O 1
ATOM 2869 N N . ASP B 1 177 ? -1.121 -1.747 -21.234 1 91.75 177 ASP B N 1
ATOM 2870 C CA . ASP B 1 177 ? -1.436 -2.02 -22.625 1 91.75 177 ASP B CA 1
ATOM 2871 C C . ASP B 1 177 ? -2.121 -0.822 -23.281 1 91.75 177 ASP B C 1
ATOM 2873 O O . ASP B 1 177 ? -1.64 -0.298 -24.281 1 91.75 177 ASP B O 1
ATOM 2877 N N . LYS B 1 178 ? -3.344 -0.408 -23.109 1 91.81 178 LYS B N 1
ATOM 2878 C CA . LYS B 1 178 ? -4.109 0.704 -23.672 1 91.81 178 LYS B CA 1
ATOM 2879 C C . LYS B 1 178 ? -4.273 1.823 -22.641 1 91.81 178 LYS B C 1
ATOM 2881 O O . LYS B 1 178 ? -5.344 1.984 -22.062 1 91.81 178 LYS B O 1
ATOM 2886 N N . LEU B 1 179 ? -3.168 2.631 -22.609 1 95.5 179 LEU B N 1
ATOM 2887 C CA . LEU B 1 179 ? -3.203 3.738 -21.656 1 95.5 179 LEU B CA 1
ATOM 2888 C C . LEU B 1 179 ? -4.066 4.879 -22.188 1 95.5 179 LEU B C 1
ATOM 2890 O O . LEU B 1 179 ? -3.922 5.289 -23.344 1 95.5 179 LEU B O 1
ATOM 2894 N N . GLU B 1 180 ? -4.953 5.23 -21.391 1 95.94 180 GLU B N 1
ATOM 2895 C CA . GLU B 1 180 ? -5.781 6.395 -21.688 1 95.94 180 GLU B CA 1
ATOM 2896 C C . GLU B 1 180 ? -5.445 7.562 -20.766 1 95.94 180 GLU B C 1
ATOM 2898 O O . GLU B 1 180 ? -5.512 7.434 -19.547 1 95.94 180 GLU B O 1
ATOM 2903 N N . GLN B 1 181 ? -5.133 8.688 -21.266 1 93.69 181 GLN B N 1
ATOM 2904 C CA . GLN B 1 181 ? -4.77 9.844 -20.453 1 93.69 181 GLN B CA 1
ATOM 2905 C C . GLN B 1 181 ? -5.945 10.312 -19.609 1 93.69 181 GLN B C 1
ATOM 2907 O O . GLN B 1 181 ? -7.074 10.406 -20.094 1 93.69 181 GLN B O 1
ATOM 2912 N N . LYS B 1 182 ? -5.566 10.508 -18.375 1 89.31 182 LYS B N 1
ATOM 2913 C CA . LYS B 1 182 ? -6.598 11.023 -17.484 1 89.31 182 LYS B CA 1
ATOM 2914 C C . LYS B 1 182 ? -6.707 12.547 -17.594 1 89.31 182 LYS B C 1
ATOM 2916 O O . LYS B 1 182 ? -5.699 13.234 -17.734 1 89.31 182 LYS B O 1
ATOM 2921 N N . ARG B 1 183 ? -7.965 12.992 -18.016 1 67.44 183 ARG B N 1
ATOM 2922 C CA . ARG B 1 183 ? -8.203 14.43 -18.141 1 67.44 183 ARG B CA 1
ATOM 2923 C C . ARG B 1 183 ? -8.172 15.117 -16.781 1 67.44 183 ARG B C 1
ATOM 2925 O O . ARG B 1 183 ? -8.828 14.672 -15.836 1 67.44 183 ARG B O 1
ATOM 2932 N N . GLN B 1 184 ? -7.012 15.68 -16.406 1 55.12 184 GLN B N 1
ATOM 2933 C CA . GLN B 1 184 ? -6.977 16.469 -15.188 1 55.12 184 GLN B CA 1
ATOM 2934 C C . GLN B 1 184 ? -7.574 17.859 -15.398 1 55.12 184 GLN B C 1
ATOM 2936 O O . GLN B 1 184 ? -7.551 18.375 -16.516 1 55.12 184 GLN B O 1
#

InterPro domains:
  IPR012349 FMN-binding split barrel [G3DSA:2.30.110.10] (4-184)

Sequence (368 aa):
MSETAPQQSCRELIANSKTLMLSTLQSSFWRQSKVNQATAVPVLHSSVTPFIYRDNAFFIFISELAQHTANLQALIEYNALHQQEPAVLISILLSCDEAETTQLFARQRLSMQCEVGKVDSQSKIYQPILAQFTEEFGEVVDILKTLDFHLFKLQCISGDYVQGFGQAYRFQGLPCDKLEQKRQMSETAPQQSCRELIANSKTLMLSTLQSSFWRQSKVNQATAVPVLHSSVTPFIYRDNAFFIFISELAQHTANLQALIEYNALHQQEPAVLISILLSCDEAETTQLFARQRLSMQCEVGKVDSQSKIYQPILAQFTEEFGEVVDILKTLDFHLFKLQCISGDYVQGFGQAYRFQGLPCDKLEQKRQ

Secondary structure (DSSP, 8-state):
-----HHHHHHHHHHH--EEEEEEE-HHHHHHHTT--S-PPP-EEEEEEEEEEETTEEEEEEETTSHHHHHHHHHHHHHHHH--SSPP-EEEEEE--GGG-S-GGG--EEEEEEEEEEPPTTSTTHHHHHHHHHHHH-THHHHHTTSSEEEEEEEEEEEEEEEETTEEEEEESSTTSS-EE---/-----HHHHHHHHHHH--EEEEEEE-HHHHHHHHH--S-PPP-EEEEEEEEEEETTEEEEEEETTSHHHHHHHHHHHHHHHH--SSPP-EEEEEE--GGG-S-GGG--EEEEEEEEEEPPTTSTTHHHHHHHHHHHH-THHHHHTTSSEEEEEEEEEEEEEEEETTEEEEEESSTTSS-EE---

Foldseek 3Di:
DPPPDLLVVQVVLVVVDFKKKWKFWFLVQLVVVVPDPPDDDTDIDIDMFTWDDDPLWIKGKFAPPDRVNSRLVSQVVSCVVVVDVVRQWIKMKGWDDPVPDPDPVQTWMKIFTWDKDWDDCPDPVNVVRLVVVCVVVHDVSVVSVVHHMTMMITHTAWIKTGRGDQAIWIDGGGGSDDTDRDDD/DPPPDQLVVQVVLVVVDFKKKWKFWFLVQLVVVVPDPDDDDTDIDIDMFTWDDDPLWIKGKFAPPDRVNSRLVSQVVSCVRVVDVVRQWIKMKGWDDPVPDPDPVQTWMKIFTWDKDWDDCPDPVNVVRLVVVCVVVHDVSVVSVVHHMTMMITHTAWIKTGRGVQAIWIDGGGGSDDTDRDDD

pLDDT: mean 92.95, std 11.46, range [31.02, 98.94]

Solvent-accessible surface area (backbone atoms only — not comparable to full-atom values): 20059 Å² total; per-residue (Å²): 127,83,82,66,53,67,48,57,52,46,47,48,50,60,73,72,47,56,54,38,34,39,28,44,48,42,34,67,36,43,59,44,61,73,73,46,88,62,84,64,72,69,43,54,42,37,48,72,43,43,50,45,81,56,94,85,26,38,34,36,75,44,45,63,8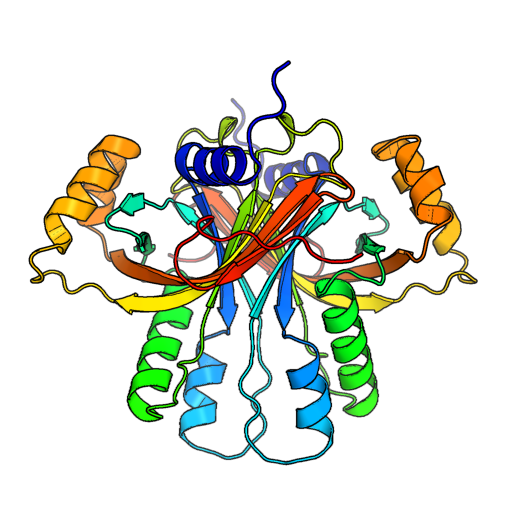4,40,66,68,45,48,16,50,53,31,46,44,52,39,39,68,72,63,65,50,88,74,60,76,45,38,10,34,30,39,64,69,43,68,92,77,39,90,50,61,90,30,46,41,34,39,28,33,35,21,42,65,45,78,54,52,83,83,41,86,61,39,60,60,50,52,50,48,46,28,71,74,71,32,71,62,44,64,55,47,69,74,49,67,52,45,45,34,40,35,39,53,49,30,36,38,37,32,68,31,81,93,38,37,28,33,35,60,40,57,84,53,67,58,70,39,74,54,87,125,127,82,81,68,54,68,46,57,52,46,48,47,50,61,72,71,46,57,54,36,35,39,29,45,49,42,35,66,36,41,61,44,61,71,73,51,87,63,84,64,72,70,44,52,42,37,49,74,44,45,52,46,80,55,95,82,26,39,34,37,74,45,45,63,84,41,66,68,46,49,16,50,52,31,44,44,52,41,37,67,74,63,65,50,86,75,58,73,46,38,9,32,30,38,62,67,43,68,92,77,40,90,50,61,90,30,49,40,33,38,28,32,36,20,42,67,44,76,53,51,83,84,42,87,61,39,61,61,51,52,52,50,46,29,71,73,70,31,69,62,45,63,56,48,70,75,46,67,52,45,46,33,39,35,38,53,49,30,36,38,39,32,68,31,82,92,38,37,28,34,36,58,39,59,83,55,67,60,68,37,74,55,87,123

Radius of gyration: 20.04 Å; Cα contacts (8 Å, |Δi|>4): 746; chains: 2; bounding box: 57×58×49 Å